Protein AF-A0A4P6M2T4-F1 (afdb_monomer)

Secondary structure (DSSP, 8-state):
--SHHIIIIIHHHHHHHHHHH-TTS-TTHHHHHHHHHHHHHHHHHHHHIIIIIHHHHHHHHHHHHHT----TT-BTTB-HHHHHHHHHHHHHHTTTS-HHHHHHHH-GGGGHHHHHTT--TTPPTT---HHHHHHHHHHHHHSHHHHHHHHHHHHHH--SSS--HHHHHHHHHHHHHHTTT--HHHHHHHHHHHHHH-

Foldseek 3Di:
DVCCCCVVPVVVVVVVCCVVVPPPPDPCNPVVVVVVVVVVVVVVVVCCCLQPLQLVLLVQLVVQLVPDDADPPADPVGRLVSLLSSLVSCLVCVVVHDPSNVVCLLPVVVCVVVQVVFDDPDADPPDDTSNRSSVVSSVSLQDLSNLVSLLVVCVVQDDPVGHPPSSLVVLVVSLVSCLVPHDDNSNVSSVVSVVVSD

Solvent-accessible surface area (backbone atoms only — not comparable to full-atom values): 11388 Å² total; per-residue (Å²): 130,92,58,58,63,49,66,70,51,51,49,56,49,52,50,50,49,45,73,74,64,46,90,82,77,58,99,51,60,65,60,53,50,51,52,50,52,53,49,52,50,48,53,51,50,49,53,43,43,77,69,47,56,51,48,46,51,45,52,60,45,46,56,55,58,71,72,57,72,90,50,94,72,41,48,101,90,43,62,47,52,56,28,38,49,51,50,49,44,57,57,69,41,53,89,77,44,56,71,61,34,60,51,39,48,74,41,47,77,85,40,43,71,71,38,56,73,52,56,62,95,82,66,56,91,94,64,73,48,59,44,51,41,48,51,55,54,34,50,48,68,63,33,44,57,28,32,48,30,49,45,53,51,44,64,74,56,44,42,99,92,48,66,45,60,70,59,52,51,50,55,50,49,54,42,68,73,38,57,83,79,44,59,72,67,22,29,54,40,39,51,52,45,53,63,76,72,105

Radius of gyration: 23.4 Å; Cα contacts (8 Å, |Δi|>4): 138; chains: 1; bounding box: 46×38×74 Å

Structure (mmCIF, N/CA/C/O backbone):
data_AF-A0A4P6M2T4-F1
#
_entry.id   AF-A0A4P6M2T4-F1
#
loop_
_atom_site.group_PDB
_atom_site.id
_atom_site.type_symbol
_atom_site.label_atom_id
_atom_site.label_alt_id
_atom_site.label_comp_id
_atom_site.label_asym_id
_atom_site.label_entity_id
_atom_site.label_seq_id
_atom_site.pdbx_PDB_ins_code
_atom_site.Cartn_x
_atom_site.Cartn_y
_atom_site.Cartn_z
_atom_site.occupancy
_atom_site.B_iso_or_equiv
_atom_site.auth_seq_id
_atom_site.auth_comp_id
_atom_site.auth_asym_id
_atom_site.auth_atom_id
_atom_site.pdbx_PDB_model_num
ATOM 1 N N . MET A 1 1 ? -0.882 2.708 -21.268 1.00 49.94 1 MET A N 1
ATOM 2 C CA . MET A 1 1 ? 0.462 2.933 -21.838 1.00 49.94 1 MET A CA 1
ATOM 3 C C . MET A 1 1 ? 0.302 3.674 -23.169 1.00 49.94 1 MET A C 1
ATOM 5 O O . MET A 1 1 ? -0.123 3.065 -24.138 1.00 49.94 1 MET A O 1
ATOM 9 N N . ARG A 1 2 ? 0.493 5.004 -23.199 1.00 55.25 2 ARG A N 1
ATOM 10 C CA . ARG A 1 2 ? 0.248 5.848 -24.397 1.00 55.25 2 ARG A CA 1
ATOM 11 C C . ARG A 1 2 ? 1.442 5.927 -25.367 1.00 55.25 2 ARG A C 1
ATOM 13 O O . ARG A 1 2 ? 1.293 6.492 -26.438 1.00 55.25 2 ARG A O 1
ATOM 20 N N . PHE A 1 3 ? 2.585 5.339 -25.008 1.00 58.47 3 PHE A N 1
ATOM 21 C CA . PHE A 1 3 ? 3.850 5.444 -25.750 1.00 58.47 3 PHE A CA 1
ATOM 22 C C . PHE A 1 3 ? 4.163 4.231 -26.641 1.00 58.47 3 PHE A C 1
ATOM 24 O O . PHE A 1 3 ? 5.039 4.307 -27.492 1.00 58.47 3 PHE A O 1
ATOM 31 N N . TYR A 1 4 ? 3.436 3.118 -26.470 1.00 63.03 4 TYR A N 1
ATOM 32 C CA . TYR A 1 4 ? 3.653 1.890 -27.243 1.00 63.03 4 TYR A CA 1
ATOM 33 C C . TYR A 1 4 ? 3.578 2.102 -28.767 1.00 63.03 4 TYR A C 1
ATOM 35 O O . TYR A 1 4 ? 4.449 1.578 -29.453 1.00 63.03 4 TYR A O 1
ATOM 43 N N . PRO A 1 5 ? 2.632 2.895 -29.319 1.00 71.00 5 PRO A N 1
ATOM 44 C CA . PRO A 1 5 ? 2.592 3.130 -30.762 1.00 71.00 5 PRO A CA 1
ATOM 45 C C . PRO A 1 5 ? 3.868 3.788 -31.309 1.00 71.00 5 PRO A C 1
ATOM 47 O O . PRO A 1 5 ? 4.383 3.346 -32.328 1.00 71.00 5 PRO A O 1
ATOM 50 N N . TYR A 1 6 ? 4.429 4.769 -30.600 1.00 76.88 6 TYR A N 1
ATOM 51 C CA . TYR A 1 6 ? 5.639 5.474 -31.032 1.00 76.88 6 TYR A CA 1
ATOM 52 C C . TYR A 1 6 ? 6.859 4.537 -31.096 1.00 76.88 6 TYR A C 1
ATOM 54 O O . TYR A 1 6 ? 7.511 4.408 -32.130 1.00 76.88 6 TYR A O 1
ATOM 62 N N . PHE A 1 7 ? 7.111 3.773 -30.028 1.00 74.25 7 PHE A N 1
ATOM 63 C CA . PHE A 1 7 ? 8.229 2.821 -30.004 1.00 74.25 7 PHE A CA 1
ATOM 64 C C . PHE A 1 7 ? 8.029 1.608 -30.928 1.00 74.25 7 PHE A C 1
ATOM 66 O O . PHE A 1 7 ? 9.010 1.025 -31.386 1.00 74.25 7 PHE A O 1
ATOM 73 N N . ALA A 1 8 ? 6.783 1.206 -31.200 1.00 73.88 8 ALA A N 1
ATOM 74 C CA . ALA A 1 8 ? 6.479 0.043 -32.035 1.00 73.88 8 ALA A CA 1
ATOM 75 C C . ALA A 1 8 ? 6.419 0.358 -33.537 1.00 73.88 8 ALA A C 1
ATOM 77 O O . ALA A 1 8 ? 6.627 -0.550 -34.342 1.00 73.88 8 ALA A O 1
ATOM 78 N N . PHE A 1 9 ? 6.127 1.604 -33.918 1.00 77.88 9 PHE A N 1
ATOM 79 C CA . PHE A 1 9 ? 5.924 1.986 -35.318 1.00 77.88 9 PHE A CA 1
ATOM 80 C C . PHE A 1 9 ? 6.912 3.056 -35.786 1.00 77.88 9 PHE A C 1
ATOM 82 O O . PHE A 1 9 ? 7.583 2.839 -36.793 1.00 77.88 9 PHE A O 1
ATOM 89 N N . ASP A 1 10 ? 7.076 4.149 -35.043 1.00 75.06 10 ASP A N 1
ATOM 90 C CA . ASP A 1 10 ? 7.860 5.306 -35.497 1.00 75.06 10 ASP A CA 1
ATOM 91 C C . ASP A 1 10 ? 9.374 5.057 -35.376 1.00 75.06 10 ASP A C 1
ATOM 93 O O . ASP A 1 10 ? 10.126 5.272 -36.331 1.00 75.06 10 ASP A O 1
ATOM 97 N N . VAL A 1 11 ? 9.828 4.485 -34.254 1.00 75.38 11 VAL A N 1
ATOM 98 C CA . VAL A 1 11 ? 11.253 4.161 -34.032 1.00 75.38 11 VAL A CA 1
ATOM 99 C C . VAL A 1 11 ? 11.801 3.144 -35.054 1.00 75.38 11 VAL A C 1
ATOM 101 O O . VAL A 1 11 ? 12.896 3.363 -35.584 1.00 75.38 11 VAL A O 1
ATOM 104 N N . PRO A 1 12 ? 11.092 2.049 -35.407 1.00 78.75 12 PRO A N 1
ATOM 105 C CA . PRO A 1 12 ? 11.531 1.149 -36.476 1.00 78.75 12 PRO A CA 1
ATOM 106 C C . PRO A 1 12 ? 11.644 1.813 -37.852 1.00 78.75 12 PRO A C 1
ATOM 108 O O . PRO A 1 12 ? 12.565 1.484 -38.602 1.00 78.75 12 PRO A O 1
ATOM 111 N N . ILE A 1 13 ? 10.742 2.745 -38.181 1.00 76.94 13 ILE A N 1
ATOM 112 C CA . ILE A 1 13 ? 10.796 3.504 -39.439 1.00 76.94 13 ILE A CA 1
ATOM 113 C C . ILE A 1 13 ? 12.046 4.388 -39.451 1.00 76.94 13 ILE A C 1
ATOM 115 O O . ILE A 1 13 ? 12.828 4.308 -40.396 1.00 76.94 13 ILE A O 1
ATOM 119 N N . MET A 1 14 ? 12.306 5.137 -38.372 1.00 72.81 14 MET A N 1
ATOM 120 C CA . MET A 1 14 ? 13.523 5.953 -38.248 1.00 72.81 14 MET A CA 1
ATOM 121 C C . MET A 1 14 ? 14.800 5.108 -38.329 1.00 72.81 14 MET A C 1
ATOM 123 O O . MET A 1 14 ? 15.741 5.472 -39.034 1.00 72.81 14 MET A O 1
ATOM 127 N N . ARG A 1 15 ? 14.836 3.942 -37.667 1.00 73.38 15 ARG A N 1
ATOM 128 C CA . ARG A 1 15 ? 15.977 3.013 -37.741 1.00 73.38 15 ARG A CA 1
ATOM 129 C C . ARG A 1 15 ? 16.241 2.551 -39.174 1.00 73.38 15 ARG A C 1
ATOM 131 O O . ARG A 1 15 ? 17.400 2.506 -39.587 1.00 73.38 15 ARG A O 1
ATOM 138 N N . ASN A 1 16 ? 15.194 2.173 -39.905 1.00 74.56 16 ASN A N 1
ATOM 139 C CA . ASN A 1 16 ? 15.323 1.738 -41.295 1.00 74.56 16 ASN A CA 1
ATOM 140 C C . ASN A 1 16 ? 15.823 2.878 -42.186 1.00 74.56 16 ASN A C 1
ATOM 142 O O . ASN A 1 16 ? 16.719 2.661 -42.999 1.00 74.56 16 ASN A O 1
ATOM 146 N N . ASP A 1 17 ? 15.317 4.093 -41.991 1.00 71.75 17 ASP A N 1
ATOM 147 C CA . ASP A 1 17 ? 15.758 5.266 -42.742 1.00 71.75 17 ASP A CA 1
ATOM 148 C C . ASP A 1 17 ? 17.247 5.570 -42.523 1.00 71.75 17 ASP A C 1
ATOM 150 O O . ASP A 1 17 ? 17.979 5.752 -43.499 1.00 71.75 17 ASP A O 1
ATOM 154 N N . VAL A 1 18 ? 17.728 5.526 -41.275 1.00 69.50 18 VAL A N 1
ATOM 155 C CA . VAL A 1 18 ? 19.158 5.691 -40.951 1.00 69.50 18 VAL A CA 1
ATOM 156 C C . VAL A 1 18 ? 20.005 4.566 -41.555 1.00 69.50 18 VAL A C 1
ATOM 158 O O . VAL A 1 18 ? 21.076 4.824 -42.106 1.00 69.50 18 VAL A O 1
ATOM 161 N N . ALA A 1 19 ? 19.535 3.317 -41.494 1.00 69.56 19 ALA A N 1
ATOM 162 C CA . ALA A 1 19 ? 20.253 2.166 -42.043 1.00 69.56 19 ALA A CA 1
ATOM 163 C C . ALA A 1 19 ? 20.375 2.207 -43.578 1.00 69.56 19 ALA A C 1
ATOM 165 O O . ALA A 1 19 ? 21.355 1.700 -44.123 1.00 69.56 19 ALA A O 1
ATOM 166 N N . HIS A 1 20 ? 19.398 2.802 -44.270 1.00 70.00 20 HIS A N 1
ATOM 167 C CA . HIS A 1 20 ? 19.374 2.884 -45.731 1.00 70.00 20 HIS A CA 1
ATOM 168 C C . HIS A 1 20 ? 20.041 4.142 -46.298 1.00 70.00 20 HIS A C 1
ATOM 170 O O . HIS A 1 20 ? 20.651 4.056 -47.362 1.00 70.00 20 HIS A O 1
ATOM 176 N N . LYS A 1 21 ? 19.940 5.290 -45.619 1.00 66.19 21 LYS A N 1
ATOM 177 C CA . LYS A 1 21 ? 20.474 6.579 -46.100 1.00 66.19 21 LYS A CA 1
ATOM 178 C C . LYS A 1 21 ? 21.842 6.935 -45.498 1.00 66.19 21 LYS A C 1
ATOM 180 O O . LYS A 1 21 ? 22.542 7.795 -46.023 1.00 66.19 21 LYS A O 1
ATOM 185 N N . GLY A 1 22 ? 22.260 6.254 -44.427 1.00 59.41 22 GLY A N 1
ATOM 186 C CA . GLY A 1 22 ? 23.449 6.617 -43.654 1.00 59.41 22 GLY A CA 1
ATOM 187 C C . GLY A 1 22 ? 23.272 7.929 -42.870 1.00 59.41 22 GLY A C 1
ATOM 188 O O . GLY A 1 22 ? 22.265 8.617 -42.989 1.00 59.41 22 GLY A O 1
ATOM 189 N N . LEU A 1 23 ? 24.270 8.291 -42.054 1.00 60.34 23 LEU A N 1
ATOM 190 C CA . LEU A 1 23 ? 24.268 9.505 -41.209 1.00 60.34 23 LEU A CA 1
ATOM 191 C C . LEU A 1 23 ? 24.450 10.826 -41.990 1.00 60.34 23 LEU A C 1
ATOM 193 O O . LEU A 1 23 ? 24.504 11.887 -41.382 1.00 60.34 23 LEU A O 1
ATOM 197 N N . VAL A 1 24 ? 24.628 10.786 -43.312 1.00 53.50 24 VAL A N 1
ATOM 198 C CA . VAL A 1 24 ? 25.300 11.872 -44.054 1.00 53.50 24 VAL A CA 1
ATOM 199 C C . VAL A 1 24 ? 24.329 12.810 -44.795 1.00 53.50 24 VAL A C 1
ATOM 201 O O . VAL A 1 24 ? 24.744 13.881 -45.219 1.00 53.50 24 VAL A O 1
ATOM 204 N N . GLU A 1 25 ? 23.034 12.487 -44.887 1.00 55.94 25 GL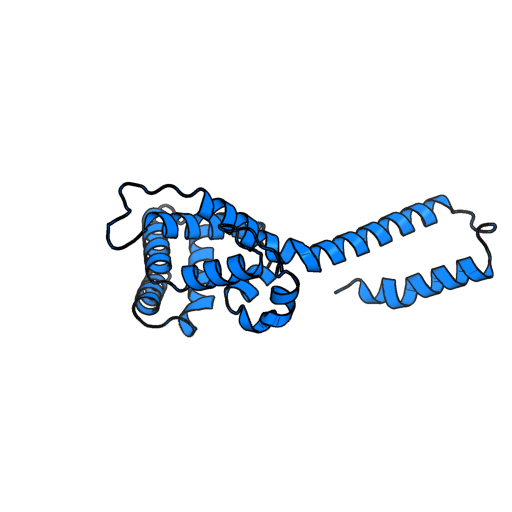U A N 1
ATOM 205 C CA . GLU A 1 25 ? 22.033 13.314 -45.601 1.00 55.94 25 GLU A CA 1
ATOM 206 C C . GLU A 1 25 ? 20.939 13.926 -44.704 1.00 55.94 25 GLU A C 1
ATOM 208 O O . GLU A 1 25 ? 19.904 14.368 -45.198 1.00 55.94 25 GLU A O 1
ATOM 213 N N . ALA A 1 26 ? 21.130 13.966 -43.383 1.00 59.66 26 ALA A N 1
ATOM 214 C CA . ALA A 1 26 ? 20.191 14.648 -42.495 1.00 59.66 26 ALA A CA 1
ATOM 215 C C . ALA A 1 26 ? 20.690 16.071 -42.206 1.00 59.66 26 ALA A C 1
ATOM 217 O O . ALA A 1 26 ? 21.707 16.246 -41.540 1.00 59.66 26 ALA A O 1
ATOM 218 N N . GLU A 1 27 ? 19.962 17.093 -42.669 1.00 59.09 27 GLU A N 1
ATOM 219 C CA . GLU A 1 27 ? 20.230 18.507 -42.337 1.00 59.09 27 GLU A CA 1
ATOM 220 C C . GLU A 1 27 ? 20.086 18.806 -40.829 1.00 59.09 27 GLU A C 1
ATOM 222 O O . GLU A 1 27 ? 20.468 19.882 -40.380 1.00 59.09 27 GLU A O 1
ATOM 227 N N . ASP A 1 28 ? 19.591 17.844 -40.039 1.00 70.38 28 ASP A N 1
ATOM 228 C CA . ASP A 1 28 ? 19.224 18.025 -38.635 1.00 70.38 28 ASP A CA 1
ATOM 229 C C . ASP A 1 28 ? 19.689 16.867 -37.726 1.00 70.38 28 ASP A C 1
ATOM 231 O O . ASP A 1 28 ? 18.925 16.232 -36.993 1.00 70.38 28 ASP A O 1
ATOM 235 N N . LEU A 1 29 ? 20.983 16.544 -37.804 1.00 74.00 29 LEU A N 1
ATOM 236 C CA . LEU A 1 29 ? 21.615 15.539 -36.937 1.00 74.00 29 LEU A CA 1
ATOM 237 C C . LEU A 1 29 ? 21.537 15.902 -35.447 1.00 74.00 29 LEU A C 1
ATOM 239 O O . LEU A 1 29 ? 21.546 15.012 -34.597 1.00 74.00 29 LEU A O 1
ATOM 243 N N . GLU A 1 30 ? 21.470 17.195 -35.132 1.00 77.88 30 GLU A N 1
ATOM 244 C CA . GLU A 1 30 ? 21.380 17.693 -33.762 1.00 77.88 30 GLU A CA 1
ATOM 245 C C . GLU A 1 30 ? 19.994 17.416 -33.163 1.00 77.88 30 GLU A C 1
ATOM 247 O O . GLU A 1 30 ? 19.926 16.818 -32.087 1.00 77.88 30 GLU A O 1
ATOM 252 N N . SER A 1 31 ? 18.895 17.728 -33.871 1.00 77.44 31 SER A N 1
ATOM 253 C CA . SER A 1 31 ? 17.547 17.353 -33.411 1.00 77.44 31 SER A CA 1
ATOM 254 C C . SER A 1 31 ? 17.410 15.843 -33.272 1.00 77.44 31 SER A C 1
ATOM 256 O O . SER A 1 31 ? 16.925 15.368 -32.251 1.00 77.44 31 SER A O 1
ATOM 258 N N . MET A 1 32 ? 17.916 15.067 -34.237 1.00 75.56 32 MET A N 1
ATOM 259 C CA . MET A 1 32 ? 17.860 13.603 -34.164 1.00 75.56 32 MET A CA 1
ATOM 260 C C . MET A 1 32 ? 18.603 13.050 -32.937 1.00 75.56 32 MET A C 1
ATOM 262 O O . MET A 1 32 ? 18.143 12.097 -32.306 1.00 75.56 32 MET A O 1
ATOM 266 N N . ALA A 1 33 ? 19.742 13.646 -32.570 1.00 78.44 33 ALA A N 1
ATOM 267 C CA . ALA A 1 33 ? 20.460 13.277 -31.354 1.00 78.44 33 ALA A CA 1
ATOM 268 C C . ALA A 1 33 ? 19.672 13.648 -30.086 1.00 78.44 33 ALA A C 1
ATOM 270 O O . ALA A 1 33 ? 19.643 12.857 -29.140 1.00 78.44 33 ALA A O 1
ATOM 271 N N . TYR A 1 34 ? 19.010 14.810 -30.060 1.00 80.69 34 TYR A N 1
ATOM 272 C CA . TYR A 1 34 ? 18.144 15.204 -28.947 1.00 80.69 34 TYR A CA 1
ATOM 273 C C . TYR A 1 34 ? 16.938 14.279 -28.788 1.00 80.69 34 TYR A C 1
ATOM 275 O O . TYR A 1 34 ? 16.680 13.821 -27.673 1.00 80.69 34 TYR A O 1
ATOM 283 N N . ASP A 1 35 ? 16.256 13.945 -29.881 1.00 80.69 35 ASP A N 1
ATOM 284 C CA . ASP A 1 35 ? 15.116 13.027 -29.877 1.00 80.69 35 ASP A CA 1
ATOM 285 C C . ASP A 1 35 ? 15.533 11.643 -29.368 1.00 80.69 35 ASP A C 1
ATOM 287 O O . ASP A 1 35 ? 14.890 11.085 -28.479 1.00 80.69 35 ASP A O 1
ATOM 291 N N . LEU A 1 36 ? 16.689 11.133 -29.811 1.00 81.31 36 LEU A N 1
ATOM 292 C CA . LEU A 1 36 ? 17.234 9.870 -29.313 1.00 81.31 36 LEU A CA 1
ATOM 293 C C . LEU A 1 36 ? 17.525 9.909 -27.804 1.00 81.31 36 LEU A C 1
ATOM 295 O O . LEU A 1 36 ? 17.244 8.942 -27.094 1.00 81.31 36 LEU A O 1
ATOM 299 N N . ILE A 1 37 ? 18.092 11.006 -27.292 1.00 84.69 37 ILE A N 1
ATOM 300 C CA . ILE A 1 37 ? 18.345 11.171 -25.851 1.00 84.69 37 ILE A CA 1
ATOM 301 C C . ILE A 1 37 ? 17.025 11.181 -25.072 1.00 84.69 37 ILE A C 1
ATOM 303 O O . ILE A 1 37 ? 16.929 10.537 -24.024 1.00 84.69 37 ILE A O 1
ATOM 307 N N . LEU A 1 38 ? 16.005 11.884 -25.571 1.00 84.94 38 LEU A N 1
ATOM 308 C CA . LEU A 1 38 ? 14.681 11.940 -24.949 1.00 84.94 38 LEU A CA 1
ATOM 309 C C . LEU A 1 38 ? 13.984 10.575 -24.967 1.00 84.94 38 LEU A C 1
ATOM 311 O O . LEU A 1 38 ? 13.399 10.180 -23.954 1.00 84.94 38 LEU A O 1
ATOM 315 N N . ASP A 1 39 ? 14.107 9.822 -26.056 1.00 82.38 39 ASP A N 1
ATOM 316 C CA . ASP A 1 39 ? 13.578 8.464 -26.184 1.00 82.38 39 ASP A CA 1
ATOM 317 C C . ASP A 1 39 ? 14.257 7.502 -25.213 1.00 82.38 39 ASP A C 1
ATOM 319 O O . ASP A 1 39 ? 13.580 6.787 -24.468 1.00 82.38 39 ASP A O 1
ATOM 323 N N . LEU A 1 40 ? 15.591 7.528 -25.143 1.00 83.00 40 LEU A N 1
ATOM 324 C CA . LEU A 1 40 ? 16.360 6.730 -24.186 1.00 83.00 40 LEU A CA 1
ATOM 325 C C . LEU A 1 40 ? 15.999 7.085 -22.742 1.00 83.00 40 LEU A C 1
ATOM 327 O O . LEU A 1 40 ? 15.805 6.190 -21.916 1.00 83.00 40 LEU A O 1
ATOM 331 N N . ASN A 1 41 ? 15.861 8.375 -22.431 1.00 85.69 41 ASN A N 1
ATOM 332 C CA . ASN A 1 41 ? 15.428 8.827 -21.112 1.00 85.69 41 ASN A CA 1
ATOM 333 C C . ASN A 1 41 ? 14.001 8.358 -20.792 1.00 85.69 41 ASN A C 1
ATOM 335 O O . ASN A 1 41 ? 13.726 7.955 -19.661 1.00 85.69 41 ASN A O 1
ATOM 339 N N . THR A 1 42 ? 13.107 8.358 -21.781 1.00 84.56 42 THR A N 1
ATOM 340 C CA . THR A 1 42 ? 11.726 7.881 -21.636 1.00 84.56 42 THR A CA 1
ATOM 341 C C . THR A 1 42 ? 11.692 6.385 -21.350 1.00 84.56 42 THR A C 1
ATOM 343 O O . THR A 1 42 ? 11.080 5.972 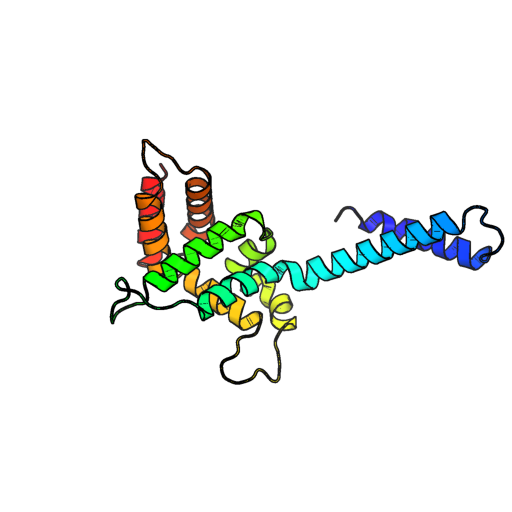-20.365 1.00 84.56 42 THR A O 1
ATOM 346 N N . VAL A 1 43 ? 12.401 5.572 -22.139 1.00 83.38 43 VAL A N 1
ATOM 347 C CA . VAL A 1 43 ? 12.502 4.120 -21.916 1.00 83.38 43 VAL A CA 1
ATOM 348 C C . VAL A 1 43 ? 13.128 3.826 -20.555 1.00 83.38 43 VAL A C 1
ATOM 350 O O . VAL A 1 43 ? 12.583 3.032 -19.794 1.00 83.38 43 VAL A O 1
ATOM 353 N N . SER A 1 44 ? 14.227 4.501 -20.210 1.00 82.75 44 SER A N 1
ATOM 354 C CA . SER A 1 44 ? 14.897 4.346 -18.913 1.00 82.75 44 SER A CA 1
ATOM 355 C C . SER A 1 44 ? 13.969 4.696 -17.746 1.00 82.75 44 SER A C 1
ATOM 357 O O . SER A 1 44 ? 13.848 3.929 -16.790 1.00 82.75 44 SER A O 1
ATOM 359 N N . SER A 1 45 ? 13.233 5.805 -17.852 1.00 80.12 45 SER A N 1
ATOM 360 C CA . SER A 1 45 ? 12.253 6.221 -16.843 1.00 80.12 45 SER A CA 1
ATOM 361 C C . SER A 1 45 ? 11.102 5.225 -16.721 1.00 80.12 45 SER A C 1
ATOM 363 O O . SER A 1 45 ? 10.684 4.917 -15.610 1.00 80.12 45 SER A O 1
ATOM 365 N N . MET A 1 46 ? 10.615 4.673 -17.836 1.00 80.38 46 MET A N 1
ATOM 366 C CA . MET A 1 46 ? 9.582 3.634 -17.824 1.00 80.38 46 MET A CA 1
ATOM 367 C C . MET A 1 46 ? 10.081 2.356 -17.153 1.00 80.38 46 MET A C 1
ATOM 369 O O . MET A 1 46 ? 9.403 1.828 -16.279 1.00 80.38 46 MET A O 1
ATOM 373 N N . VAL A 1 47 ? 11.279 1.885 -17.508 1.00 81.44 47 VAL A N 1
ATOM 374 C CA . VAL A 1 47 ? 11.889 0.706 -16.877 1.00 81.44 47 VAL A CA 1
ATOM 375 C C . VAL A 1 47 ? 12.076 0.945 -15.384 1.00 81.44 47 VAL A C 1
ATOM 377 O O . VAL A 1 47 ? 11.758 0.068 -14.587 1.00 81.44 47 VAL A O 1
ATOM 380 N N . ARG A 1 48 ? 12.532 2.132 -14.974 1.00 78.75 48 ARG A N 1
ATOM 381 C CA . ARG A 1 48 ? 12.663 2.497 -13.559 1.00 78.75 48 ARG A CA 1
ATOM 382 C C . ARG A 1 48 ? 11.314 2.515 -12.841 1.00 78.75 48 ARG A C 1
ATOM 384 O O . ARG A 1 48 ? 11.212 1.955 -11.752 1.00 78.75 48 ARG A O 1
ATOM 391 N N . ALA A 1 49 ? 10.287 3.101 -13.448 1.00 75.38 49 ALA A N 1
ATOM 392 C CA . ALA A 1 49 ? 8.954 3.161 -12.862 1.00 75.38 49 ALA A CA 1
ATOM 393 C C . ALA A 1 49 ? 8.357 1.760 -12.663 1.00 75.38 49 ALA A C 1
ATOM 395 O O . ALA A 1 49 ? 7.846 1.435 -11.590 1.00 75.38 49 ALA A O 1
ATOM 396 N N . GLU A 1 50 ? 8.496 0.913 -13.684 1.00 74.94 50 GLU A N 1
ATOM 397 C CA . GLU A 1 50 ? 8.024 -0.471 -13.682 1.00 74.94 50 GLU A CA 1
ATOM 398 C C . GLU A 1 50 ? 8.895 -1.405 -12.840 1.00 74.94 50 GLU A C 1
ATOM 400 O O . GLU A 1 50 ? 8.446 -2.500 -12.531 1.00 74.94 50 GLU A O 1
ATOM 405 N N . SER A 1 51 ? 10.117 -1.027 -12.455 1.00 76.62 51 SER A N 1
ATOM 406 C CA . SER A 1 51 ? 11.006 -1.895 -11.669 1.00 76.62 51 SER A CA 1
ATOM 407 C C . SER A 1 51 ? 11.145 -1.473 -10.210 1.00 76.62 51 SER A C 1
ATOM 409 O O . SER A 1 51 ? 11.126 -2.322 -9.327 1.00 76.62 51 SER A O 1
ATOM 411 N N . TYR A 1 52 ? 11.276 -0.180 -9.931 1.00 76.94 52 TYR A N 1
ATOM 412 C CA . TYR A 1 52 ? 11.644 0.319 -8.610 1.00 76.94 52 TYR A CA 1
ATOM 413 C C . TYR A 1 52 ? 10.562 1.201 -7.995 1.00 76.94 52 TYR A C 1
ATOM 415 O O . TYR A 1 52 ? 10.193 0.999 -6.838 1.00 76.94 52 TYR A O 1
ATOM 423 N N . ASP A 1 53 ? 10.005 2.148 -8.757 1.00 79.94 53 ASP A N 1
ATOM 424 C CA . ASP A 1 53 ? 9.139 3.188 -8.179 1.00 79.94 53 ASP A CA 1
ATOM 425 C C . ASP A 1 53 ? 7.859 2.610 -7.550 1.00 79.94 53 ASP A C 1
ATOM 427 O O . ASP A 1 53 ? 7.354 3.133 -6.554 1.00 79.94 53 ASP A O 1
ATOM 431 N N . LYS A 1 54 ? 7.372 1.471 -8.055 1.00 82.69 54 LYS A N 1
ATOM 432 C CA . LYS A 1 54 ? 6.242 0.731 -7.468 1.00 82.69 54 LYS A CA 1
ATOM 433 C C . LYS A 1 54 ? 6.513 0.175 -6.061 1.00 82.69 54 LYS A C 1
ATOM 435 O O . LYS A 1 54 ? 5.567 0.020 -5.289 1.00 82.69 54 LYS A O 1
ATOM 440 N N . PHE A 1 55 ? 7.779 -0.064 -5.704 1.00 90.00 55 PHE A N 1
ATOM 441 C CA . PHE A 1 55 ? 8.194 -0.553 -4.383 1.00 90.00 55 PHE A CA 1
ATOM 442 C C . PHE A 1 55 ? 8.689 0.544 -3.441 1.00 90.00 55 PHE A C 1
ATOM 444 O O . PHE A 1 55 ? 8.791 0.304 -2.238 1.00 90.00 55 PHE A O 1
ATOM 451 N N . VAL A 1 56 ? 8.938 1.759 -3.943 1.00 88.75 56 VAL A N 1
ATOM 452 C CA . VAL A 1 56 ? 9.420 2.897 -3.136 1.00 88.75 56 VAL A CA 1
ATOM 453 C C . VAL A 1 56 ? 8.546 3.132 -1.905 1.00 88.75 56 VAL A C 1
ATOM 455 O O . VAL A 1 56 ? 9.068 3.388 -0.825 1.00 88.75 56 VAL A O 1
ATOM 458 N N . GLY A 1 57 ? 7.226 2.967 -2.028 1.00 91.62 57 GLY A N 1
ATOM 459 C CA . GLY A 1 57 ? 6.316 3.083 -0.888 1.00 91.62 57 GLY A CA 1
ATOM 460 C C . GLY A 1 57 ? 6.577 2.063 0.225 1.00 91.62 57 GLY A C 1
ATOM 461 O O . GLY A 1 57 ? 6.492 2.416 1.402 1.00 91.62 57 GLY A O 1
ATOM 462 N N . PHE A 1 58 ? 6.933 0.822 -0.126 1.00 93.75 58 PHE A N 1
ATOM 463 C CA . PHE A 1 58 ? 7.285 -0.214 0.849 1.00 93.75 58 PHE A CA 1
ATOM 464 C C . PHE A 1 58 ? 8.615 0.110 1.521 1.00 93.75 58 PHE A C 1
ATOM 466 O O . PHE A 1 58 ? 8.675 0.082 2.745 1.00 93.75 58 PHE A O 1
ATOM 473 N N . ILE A 1 59 ? 9.626 0.508 0.744 1.00 91.00 59 ILE A N 1
ATOM 474 C CA . ILE A 1 59 ? 10.954 0.879 1.254 1.00 91.00 59 ILE A CA 1
ATOM 475 C C . ILE A 1 59 ? 10.841 2.056 2.228 1.00 91.00 59 ILE A C 1
ATOM 477 O O . ILE A 1 59 ? 11.220 1.933 3.389 1.00 91.00 59 ILE A O 1
ATOM 481 N N . MET A 1 60 ? 10.230 3.166 1.798 1.00 90.94 60 MET A N 1
ATOM 482 C CA . MET A 1 60 ? 10.073 4.370 2.624 1.00 90.94 60 MET A CA 1
ATOM 483 C C . MET A 1 60 ? 9.304 4.092 3.916 1.00 90.94 60 MET A C 1
ATOM 485 O O . MET A 1 60 ? 9.671 4.589 4.980 1.00 90.94 60 MET A O 1
AT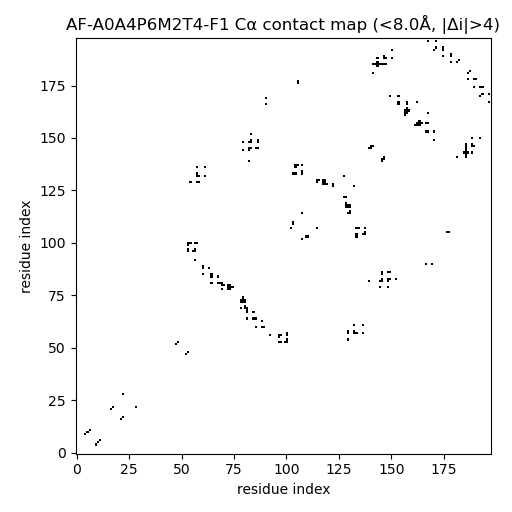OM 489 N N . THR A 1 61 ? 8.225 3.309 3.831 1.00 92.69 61 THR A N 1
ATOM 490 C CA . THR A 1 61 ? 7.428 2.969 5.013 1.00 92.69 61 THR A CA 1
ATOM 491 C C . THR A 1 61 ? 8.235 2.066 5.941 1.00 92.69 61 THR A C 1
ATOM 493 O O . THR A 1 61 ? 8.349 2.368 7.124 1.00 92.69 61 THR A O 1
ATOM 496 N N . HIS A 1 62 ? 8.850 1.005 5.419 1.00 90.69 62 HIS A N 1
ATOM 497 C CA . HIS A 1 62 ? 9.620 0.044 6.205 1.00 90.69 62 HIS A CA 1
ATOM 498 C C . HIS A 1 62 ? 10.835 0.678 6.896 1.00 90.69 62 HIS A C 1
ATOM 500 O O . HIS A 1 62 ? 11.039 0.447 8.085 1.00 90.69 62 HIS A O 1
ATOM 506 N N . GLU A 1 63 ? 11.588 1.546 6.215 1.00 89.25 63 GLU A N 1
ATOM 507 C CA . GLU A 1 63 ? 12.692 2.301 6.825 1.00 89.25 63 GLU A CA 1
ATOM 508 C C . GLU A 1 63 ? 12.223 3.080 8.060 1.00 89.25 63 GLU A C 1
ATOM 510 O O . GLU A 1 63 ? 12.860 3.039 9.112 1.00 89.25 63 GLU A O 1
ATOM 515 N N . LYS A 1 64 ? 11.065 3.744 7.983 1.00 88.94 64 LYS A N 1
ATOM 516 C CA . LYS A 1 64 ? 10.493 4.461 9.132 1.00 88.94 64 LYS A CA 1
ATOM 517 C C . LYS A 1 64 ? 10.030 3.534 10.249 1.00 88.94 64 LYS A C 1
ATOM 519 O O . LYS A 1 64 ? 10.063 3.948 11.406 1.00 88.94 64 LYS A O 1
ATOM 524 N N . MET A 1 65 ? 9.621 2.312 9.917 1.00 87.38 65 MET A N 1
ATOM 525 C CA . MET A 1 65 ? 9.263 1.293 10.902 1.00 87.38 65 MET A CA 1
ATOM 526 C C . MET A 1 65 ? 10.493 0.726 11.621 1.00 87.38 65 MET A C 1
ATOM 528 O O . MET A 1 65 ? 10.403 0.472 12.817 1.00 87.38 65 MET A O 1
ATOM 532 N N . ILE A 1 66 ? 11.643 0.585 10.949 1.00 82.00 66 ILE A N 1
ATOM 533 C CA . ILE A 1 66 ? 12.902 0.138 11.581 1.00 82.00 66 ILE A CA 1
ATOM 534 C C . ILE A 1 66 ? 13.392 1.152 12.622 1.00 82.00 66 ILE A C 1
ATOM 536 O O . ILE A 1 66 ? 13.839 0.770 13.699 1.00 82.00 66 ILE A O 1
ATOM 540 N N . TYR A 1 67 ? 13.306 2.449 12.316 1.00 76.81 67 TYR A N 1
ATOM 541 C CA . TYR A 1 67 ? 13.749 3.517 13.224 1.00 76.81 67 TYR A CA 1
ATOM 542 C C . TYR A 1 67 ? 12.692 3.941 14.250 1.00 76.81 67 TYR A C 1
ATOM 544 O O . TYR A 1 67 ? 12.862 4.956 14.934 1.00 76.81 67 TYR A O 1
ATOM 552 N N . TRP A 1 68 ? 11.582 3.213 14.345 1.00 78.69 68 TRP A N 1
ATOM 553 C CA . TRP A 1 68 ? 10.578 3.484 15.359 1.00 78.69 68 TRP A CA 1
ATOM 554 C C . TRP A 1 68 ? 11.141 3.188 16.756 1.00 78.69 68 TRP A C 1
ATOM 556 O O . TRP A 1 68 ? 11.770 2.159 16.987 1.00 78.69 68 TRP A O 1
ATOM 566 N N . ASN A 1 69 ? 10.872 4.095 17.695 1.00 73.38 69 ASN A N 1
ATOM 567 C CA . ASN A 1 69 ? 11.234 3.933 19.096 1.00 73.38 69 ASN A CA 1
ATOM 568 C C . ASN A 1 69 ? 9.963 3.786 19.940 1.00 73.38 69 ASN A C 1
ATOM 570 O O . ASN A 1 69 ? 9.057 4.616 19.785 1.00 73.38 69 ASN A O 1
ATOM 574 N N . PRO A 1 70 ? 9.911 2.802 20.856 1.00 76.12 70 PRO A N 1
ATOM 575 C CA . PRO A 1 70 ? 8.806 2.672 21.788 1.00 76.12 70 PRO A CA 1
ATOM 576 C C . PRO A 1 70 ? 8.592 3.949 22.603 1.00 76.12 70 PRO A C 1
ATOM 578 O O . PRO A 1 70 ? 9.544 4.649 22.958 1.00 76.12 70 PRO A O 1
ATOM 581 N N . ASN A 1 71 ? 7.341 4.249 22.928 1.00 77.56 71 ASN A N 1
ATOM 582 C CA . ASN A 1 71 ? 6.970 5.344 23.813 1.00 77.56 71 ASN A CA 1
ATOM 583 C C . ASN A 1 71 ? 5.990 4.876 24.894 1.00 77.56 71 ASN A C 1
ATOM 585 O O . ASN A 1 71 ? 5.631 3.707 24.975 1.00 77.56 71 ASN A O 1
ATOM 589 N N . GLU A 1 72 ? 5.543 5.806 25.735 1.00 68.69 72 GLU A N 1
ATOM 590 C CA . GLU A 1 72 ? 4.672 5.533 26.888 1.00 68.69 72 GLU A CA 1
ATOM 591 C C . GLU A 1 72 ? 3.336 4.847 26.536 1.00 68.69 72 GLU A C 1
ATOM 593 O O . GLU A 1 72 ? 2.657 4.339 27.426 1.00 68.69 72 GLU A O 1
ATOM 598 N N . LYS A 1 73 ? 2.930 4.835 25.257 1.00 66.62 73 LYS A N 1
ATOM 599 C CA . LYS A 1 73 ? 1.720 4.140 24.791 1.00 66.62 73 LYS A CA 1
ATOM 600 C C . LYS A 1 73 ? 1.942 2.655 24.517 1.00 66.62 73 LYS A C 1
ATOM 602 O O . LYS A 1 73 ? 0.961 1.938 24.308 1.00 66.62 73 LYS A O 1
ATOM 607 N N . ASP A 1 74 ? 3.189 2.203 24.453 1.00 72.62 74 ASP A N 1
ATOM 608 C CA . ASP A 1 74 ? 3.503 0.796 24.249 1.00 72.62 74 ASP A CA 1
ATOM 609 C C . ASP A 1 74 ? 3.368 0.040 25.564 1.00 72.62 74 ASP A C 1
ATOM 611 O O . ASP A 1 74 ? 3.804 0.483 26.625 1.00 72.62 74 ASP A O 1
ATOM 615 N N . THR A 1 75 ? 2.697 -1.102 25.493 1.00 66.12 75 THR A N 1
ATOM 616 C CA . THR A 1 75 ? 2.404 -1.943 26.656 1.00 66.12 75 THR A CA 1
ATOM 617 C C . THR A 1 75 ? 3.068 -3.299 26.472 1.00 66.12 75 THR A C 1
ATOM 619 O O . THR A 1 75 ? 3.384 -3.684 25.347 1.00 66.12 75 THR A O 1
ATOM 622 N N . GLU A 1 76 ? 3.201 -4.075 27.549 1.00 56.72 76 GLU A N 1
ATOM 623 C CA . GLU A 1 76 ? 3.669 -5.473 27.492 1.00 56.72 76 GLU A CA 1
ATOM 624 C C . GLU A 1 76 ? 2.895 -6.328 26.468 1.00 56.72 76 GLU A C 1
ATOM 626 O O . GLU A 1 76 ? 3.436 -7.276 25.908 1.00 56.72 76 GLU A O 1
ATOM 631 N N . ASN A 1 77 ? 1.641 -5.956 26.180 1.00 51.88 77 ASN A N 1
ATOM 632 C CA . ASN A 1 77 ? 0.736 -6.676 25.285 1.00 51.88 77 ASN A CA 1
ATOM 633 C C . ASN A 1 77 ? 0.667 -6.094 23.860 1.00 51.88 77 ASN A C 1
ATOM 635 O O . ASN A 1 77 ? -0.152 -6.549 23.058 1.00 51.88 77 ASN A O 1
ATOM 639 N N . GLY A 1 78 ? 1.477 -5.085 23.518 1.00 59.66 78 GLY A N 1
ATOM 640 C CA . GLY A 1 78 ? 1.551 -4.601 22.141 1.00 59.66 78 GLY A CA 1
ATOM 641 C C . GLY A 1 78 ? 2.207 -3.237 21.940 1.00 59.66 78 GLY A C 1
ATOM 642 O O . GLY A 1 78 ? 2.114 -2.335 22.773 1.00 59.66 78 GLY A O 1
ATOM 643 N N . ASN A 1 79 ? 2.781 -3.087 20.745 1.00 72.25 79 ASN A N 1
ATOM 644 C CA . ASN A 1 79 ? 3.464 -1.886 20.265 1.00 72.25 79 ASN A CA 1
ATOM 645 C C . ASN A 1 79 ? 2.467 -0.921 19.600 1.00 72.25 79 ASN A C 1
ATOM 647 O O . ASN A 1 79 ? 2.433 -0.790 18.377 1.00 72.25 79 ASN A O 1
ATOM 651 N N . TYR A 1 80 ? 1.576 -0.301 20.374 1.00 74.94 80 TYR A N 1
ATOM 652 C CA . TYR A 1 80 ? 0.549 0.596 19.831 1.00 74.94 80 TYR A CA 1
ATOM 653 C C . TYR A 1 80 ? 1.140 1.800 19.084 1.00 74.94 80 TYR A C 1
ATOM 655 O O . TYR A 1 80 ? 0.613 2.205 18.044 1.00 74.94 80 TYR A O 1
ATOM 663 N N . SER A 1 81 ? 2.251 2.353 19.572 1.00 83.12 81 SER A N 1
ATOM 664 C CA . SER A 1 81 ? 2.881 3.515 18.950 1.00 83.12 81 SER A CA 1
ATOM 665 C C . SER A 1 81 ? 3.552 3.177 17.613 1.00 83.12 81 SER A C 1
ATOM 667 O O . SER A 1 81 ? 3.620 4.035 16.733 1.00 83.12 81 SER A O 1
ATOM 669 N N . MET A 1 82 ? 3.933 1.911 17.407 1.00 89.62 82 MET A N 1
ATOM 670 C CA . MET A 1 82 ? 4.401 1.395 16.116 1.00 89.62 82 MET A CA 1
ATOM 671 C C . MET A 1 82 ? 3.282 1.446 15.068 1.00 89.62 82 MET A C 1
ATOM 673 O O . MET A 1 82 ? 3.483 1.943 13.962 1.00 89.62 82 MET A O 1
ATOM 677 N N . TYR A 1 83 ? 2.066 1.021 15.425 1.00 91.75 83 TYR A N 1
ATOM 678 C CA . TYR A 1 83 ? 0.916 1.088 14.517 1.00 91.75 83 TYR A CA 1
ATOM 679 C C . TYR A 1 83 ? 0.457 2.526 14.241 1.00 91.75 83 TYR A C 1
ATOM 681 O O . TYR A 1 83 ? 0.040 2.830 13.124 1.00 91.75 83 TYR A O 1
ATOM 689 N N . GLU A 1 84 ? 0.555 3.425 15.224 1.00 90.44 84 GLU A N 1
ATOM 690 C CA . GLU A 1 84 ? 0.328 4.862 15.013 1.00 90.44 84 GLU A CA 1
ATOM 691 C C . GLU A 1 84 ? 1.336 5.439 14.010 1.00 90.44 84 GLU A C 1
ATOM 693 O O . GLU A 1 84 ? 0.939 6.146 13.080 1.00 90.44 84 GLU A O 1
ATOM 698 N N . GLN A 1 85 ? 2.616 5.081 14.146 1.00 91.62 85 GLN A N 1
ATOM 699 C CA . GLN A 1 85 ? 3.666 5.473 13.209 1.00 91.62 85 GLN A CA 1
ATOM 700 C C . GLN A 1 85 ? 3.395 4.922 11.802 1.00 91.62 85 GLN A C 1
ATOM 702 O O . GLN A 1 85 ? 3.451 5.680 10.836 1.00 91.62 85 GLN A O 1
ATOM 707 N N . LEU A 1 86 ? 2.994 3.653 11.675 1.00 94.81 86 LEU A N 1
ATOM 708 C CA . LEU A 1 86 ? 2.622 3.057 10.388 1.00 94.81 86 LEU A CA 1
ATOM 709 C C . LEU A 1 86 ? 1.482 3.822 9.701 1.00 94.81 86 LEU A C 1
ATOM 711 O O . LEU A 1 86 ? 1.572 4.143 8.517 1.00 94.81 86 LEU A O 1
ATOM 715 N N . VAL A 1 87 ? 0.412 4.145 10.437 1.00 94.94 87 VAL A N 1
ATOM 716 C CA . VAL A 1 87 ? -0.714 4.933 9.906 1.00 94.94 87 VAL A CA 1
ATOM 717 C C . VAL A 1 87 ? -0.237 6.296 9.404 1.00 94.94 87 VAL A C 1
ATOM 719 O O . VAL A 1 87 ? -0.629 6.719 8.315 1.00 94.94 87 VAL A O 1
ATOM 722 N N . LEU A 1 88 ? 0.599 6.984 10.185 1.00 92.25 88 LEU A N 1
ATOM 723 C CA . LEU A 1 88 ? 1.127 8.300 9.833 1.00 92.25 88 LEU A CA 1
ATOM 724 C C . LEU A 1 88 ? 1.997 8.257 8.579 1.00 92.25 88 LEU A C 1
ATOM 726 O O . LEU A 1 88 ? 1.852 9.130 7.727 1.00 92.25 88 LEU A O 1
ATOM 730 N N . GLU A 1 89 ? 2.869 7.263 8.443 1.00 94.12 89 GLU A N 1
ATOM 731 C CA . GLU A 1 89 ? 3.745 7.143 7.275 1.00 94.12 89 GLU A CA 1
ATOM 732 C C . GLU A 1 89 ? 2.959 6.775 6.013 1.00 94.12 89 GLU A C 1
ATOM 734 O O . GLU A 1 89 ? 3.141 7.413 4.975 1.00 94.12 89 GLU A O 1
ATOM 739 N N . LEU A 1 90 ? 1.995 5.852 6.098 1.00 95.12 90 LEU A N 1
ATOM 740 C CA . LEU A 1 90 ? 1.093 5.560 4.976 1.00 95.12 90 LEU A CA 1
ATOM 741 C C . LEU A 1 90 ? 0.284 6.794 4.556 1.00 95.12 90 LEU A C 1
ATOM 743 O O . LEU A 1 90 ? 0.095 7.042 3.364 1.00 95.12 90 LEU A O 1
ATOM 747 N N . PHE A 1 91 ? -0.174 7.591 5.523 1.00 94.31 91 PHE A N 1
ATOM 748 C CA . PHE A 1 91 ? -0.903 8.824 5.247 1.00 94.31 91 PHE A CA 1
ATOM 749 C C . PHE A 1 91 ? -0.012 9.900 4.607 1.00 94.31 91 PHE A C 1
ATOM 751 O O . PHE A 1 91 ? -0.386 10.465 3.580 1.00 94.31 91 PHE A O 1
ATOM 758 N N . ARG A 1 92 ? 1.177 10.158 5.169 1.00 90.88 92 ARG A N 1
ATOM 759 C CA . ARG A 1 92 ? 2.152 11.139 4.653 1.00 90.88 92 ARG A CA 1
ATOM 760 C C . ARG A 1 92 ? 2.583 10.818 3.232 1.00 90.88 92 ARG A C 1
ATOM 762 O O . ARG A 1 92 ? 2.665 11.712 2.395 1.00 90.88 92 ARG A O 1
ATOM 769 N N . ASN A 1 93 ? 2.815 9.539 2.957 1.00 88.38 93 ASN A N 1
ATOM 770 C CA . ASN A 1 93 ? 3.318 9.101 1.666 1.00 88.38 93 ASN A CA 1
ATOM 771 C C . ASN A 1 93 ? 2.206 8.900 0.622 1.00 88.38 93 ASN A C 1
ATOM 773 O O . ASN A 1 93 ? 2.515 8.700 -0.550 1.00 88.38 93 ASN A O 1
ATOM 777 N N . LYS A 1 94 ? 0.919 9.031 0.983 1.00 88.31 94 LYS A N 1
ATOM 778 C CA . LYS A 1 94 ? -0.218 8.854 0.058 1.00 88.31 94 LYS A CA 1
ATOM 779 C C . LYS A 1 94 ? -0.118 9.694 -1.219 1.00 88.31 94 LYS A C 1
ATOM 781 O O . LYS A 1 94 ? -0.564 9.237 -2.265 1.00 88.31 94 LYS A O 1
ATOM 786 N N . GLY A 1 95 ? 0.422 10.911 -1.135 1.00 82.94 95 GLY A N 1
ATOM 787 C CA . GLY A 1 95 ? 0.556 11.810 -2.289 1.00 82.94 95 GLY A CA 1
ATOM 788 C C . GLY A 1 95 ? 1.733 11.491 -3.216 1.00 82.94 95 GLY A C 1
ATOM 789 O O . GLY A 1 95 ? 1.763 11.979 -4.340 1.00 82.94 95 GLY A O 1
ATOM 790 N N . VAL A 1 96 ? 2.695 10.692 -2.748 1.00 82.06 96 VAL A N 1
ATOM 791 C CA . VAL A 1 96 ? 3.927 10.349 -3.479 1.00 82.06 96 VAL A CA 1
ATOM 792 C C . VAL A 1 96 ? 3.873 8.909 -3.991 1.00 82.06 96 VAL A C 1
ATOM 794 O O . VAL A 1 96 ? 4.408 8.595 -5.050 1.00 82.06 96 VAL A O 1
ATOM 797 N N . ILE A 1 97 ? 3.197 8.031 -3.254 1.00 86.12 97 ILE A N 1
ATOM 798 C CA . ILE A 1 97 ? 3.077 6.616 -3.571 1.00 86.12 97 ILE A CA 1
ATOM 799 C C . ILE A 1 97 ? 1.992 6.384 -4.633 1.00 86.12 97 ILE A C 1
ATOM 801 O O . ILE A 1 97 ? 0.833 6.768 -4.462 1.00 86.12 97 ILE A O 1
ATOM 805 N N . GLY A 1 98 ? 2.363 5.686 -5.709 1.00 83.62 98 GLY A N 1
ATOM 806 C CA . GLY A 1 98 ? 1.459 5.328 -6.802 1.00 83.62 98 GLY A CA 1
ATOM 807 C C . GLY A 1 98 ? 0.414 4.258 -6.450 1.00 83.62 98 GLY A C 1
ATOM 808 O O . GLY A 1 98 ? 0.513 3.540 -5.458 1.00 83.62 98 GLY A O 1
ATOM 809 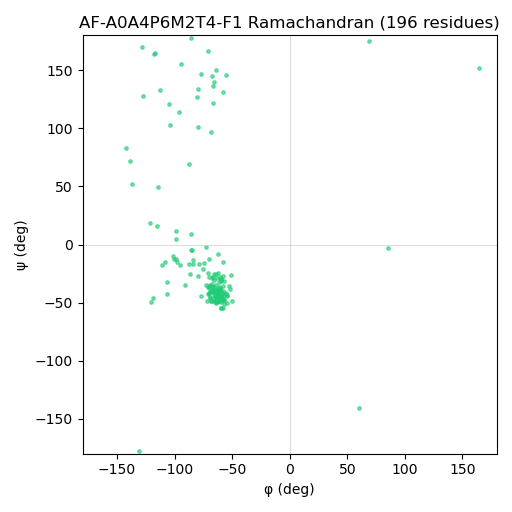N N . GLU A 1 99 ? -0.593 4.102 -7.314 1.00 87.25 99 GLU A N 1
ATOM 810 C CA . GLU A 1 99 ? -1.711 3.160 -7.117 1.00 87.25 99 GLU A CA 1
ATOM 811 C C . GLU A 1 99 ? -1.265 1.688 -6.998 1.00 87.25 99 GLU A C 1
ATOM 813 O O . GLU A 1 99 ? -1.890 0.910 -6.274 1.00 87.25 99 GLU A O 1
ATOM 818 N N . HIS A 1 100 ? -0.171 1.305 -7.669 1.00 88.88 100 HIS A N 1
ATOM 819 C CA . HIS A 1 100 ? 0.367 -0.061 -7.637 1.00 88.88 100 HIS A CA 1
ATOM 820 C C . HIS A 1 100 ? 0.743 -0.511 -6.225 1.00 88.88 100 HIS A C 1
ATOM 822 O O . HIS A 1 100 ? 0.404 -1.628 -5.841 1.00 88.88 100 HIS A O 1
ATOM 828 N N . PHE A 1 101 ? 1.340 0.373 -5.422 1.00 92.50 101 PHE A N 1
ATOM 829 C CA . PHE A 1 101 ? 1.641 0.079 -4.023 1.00 92.50 101 PHE A CA 1
ATOM 830 C C . PHE A 1 101 ? 0.381 -0.314 -3.252 1.00 92.50 101 PHE A C 1
ATOM 832 O O . PHE A 1 101 ? 0.377 -1.325 -2.563 1.00 92.50 101 PHE A O 1
ATOM 839 N N . TRP A 1 102 ? -0.710 0.447 -3.386 1.00 93.31 102 TRP A N 1
ATOM 840 C CA . TRP A 1 102 ? -1.944 0.179 -2.643 1.00 93.31 102 TRP A CA 1
ATOM 841 C C . TRP A 1 102 ? -2.576 -1.153 -3.050 1.00 93.31 102 TRP A C 1
ATOM 843 O O . TRP A 1 102 ? -3.046 -1.900 -2.189 1.00 93.31 102 TRP A O 1
ATOM 853 N N . LYS A 1 103 ? -2.546 -1.477 -4.349 1.00 93.12 103 LYS A N 1
ATOM 854 C CA . LYS A 1 103 ? -3.022 -2.766 -4.870 1.00 93.12 103 LYS A CA 1
ATOM 855 C C . LYS A 1 103 ? -2.178 -3.930 -4.356 1.00 93.12 103 LYS A C 1
ATOM 857 O O . LYS A 1 103 ? -2.742 -4.933 -3.923 1.00 93.12 103 LYS A O 1
ATOM 862 N N . MET A 1 104 ? -0.856 -3.775 -4.357 1.00 93.88 104 MET A N 1
ATOM 863 C CA . MET A 1 104 ? 0.087 -4.791 -3.893 1.00 93.88 104 MET A CA 1
ATOM 864 C C . MET A 1 104 ? 0.025 -4.976 -2.374 1.00 93.88 104 MET A C 1
ATOM 866 O O . MET A 1 104 ? -0.037 -6.103 -1.897 1.00 93.88 104 MET A O 1
ATOM 870 N N . LEU A 1 105 ? -0.068 -3.887 -1.608 1.00 95.19 105 LEU A N 1
ATOM 871 C CA . LEU A 1 105 ? -0.240 -3.915 -0.155 1.00 95.19 105 LEU A CA 1
ATOM 872 C C . LEU A 1 105 ? -1.528 -4.658 0.219 1.00 95.19 105 LEU A C 1
ATOM 874 O O . LEU A 1 105 ? -1.534 -5.480 1.139 1.00 95.19 105 LEU A O 1
ATOM 878 N N . LYS A 1 106 ? -2.610 -4.404 -0.529 1.00 95.06 106 LYS A N 1
ATOM 879 C CA . LYS A 1 106 ? -3.894 -5.075 -0.333 1.00 95.06 106 LYS A CA 1
ATOM 880 C C . LYS A 1 106 ? -3.862 -6.535 -0.763 1.00 95.06 106 LYS A C 1
ATOM 882 O O . LYS A 1 106 ? -4.420 -7.345 -0.046 1.00 95.06 106 LYS A O 1
ATOM 887 N N . ASN A 1 107 ? -3.252 -6.905 -1.883 1.00 94.12 107 ASN A N 1
ATOM 888 C CA . ASN A 1 107 ? -3.296 -8.278 -2.397 1.00 94.12 107 ASN A CA 1
ATOM 889 C C . ASN A 1 107 ? -1.927 -8.722 -2.928 1.00 94.12 107 ASN A C 1
ATOM 891 O O . ASN A 1 107 ? -1.780 -8.871 -4.142 1.00 94.12 107 ASN A O 1
ATOM 895 N N . PRO A 1 108 ? -0.933 -8.972 -2.057 1.00 94.19 108 PRO A N 1
ATOM 896 C CA . PRO A 1 108 ? 0.427 -9.282 -2.502 1.00 94.19 108 PRO A CA 1
ATOM 897 C C . PRO A 1 108 ? 0.487 -10.558 -3.353 1.00 94.19 108 PRO A C 1
ATOM 899 O O . PRO A 1 108 ? 1.233 -10.618 -4.321 1.00 94.19 108 PRO A O 1
ATOM 902 N N . ASN A 1 109 ? -0.385 -11.535 -3.083 1.00 93.88 109 ASN A N 1
ATOM 903 C CA . ASN A 1 109 ? -0.458 -12.786 -3.845 1.00 93.88 109 ASN A CA 1
ATOM 904 C C . ASN A 1 109 ? -0.771 -12.584 -5.337 1.00 93.88 109 ASN A C 1
ATOM 906 O O . ASN A 1 109 ? -0.311 -13.367 -6.162 1.00 93.88 109 ASN A O 1
ATOM 910 N N . ASN A 1 110 ? -1.508 -11.527 -5.701 1.00 94.88 110 ASN A N 1
ATOM 911 C CA . ASN A 1 110 ? -1.790 -11.215 -7.108 1.00 94.88 110 ASN A CA 1
ATOM 912 C C . ASN A 1 110 ? -0.545 -10.723 -7.865 1.00 94.88 110 ASN A C 1
ATOM 914 O O . ASN A 1 110 ? -0.576 -10.637 -9.087 1.00 94.88 110 ASN A O 1
ATOM 918 N N . TYR A 1 111 ? 0.526 -10.402 -7.137 1.00 93.19 111 TYR A N 1
ATOM 919 C CA . TYR A 1 111 ? 1.795 -9.890 -7.641 1.00 93.19 111 TYR A CA 1
ATOM 920 C C . TYR A 1 111 ? 2.964 -10.805 -7.243 1.00 93.19 111 TYR A C 1
ATOM 922 O O . TYR A 1 111 ? 4.108 -10.371 -7.249 1.00 93.19 111 TYR A O 1
ATOM 930 N N . ALA A 1 112 ? 2.699 -12.062 -6.863 1.00 92.81 112 ALA A N 1
ATOM 931 C CA . ALA A 1 112 ? 3.707 -12.946 -6.273 1.00 92.81 112 ALA A CA 1
ATOM 932 C C . ALA A 1 112 ? 4.938 -13.148 -7.173 1.00 92.81 112 ALA A C 1
ATOM 934 O O . ALA A 1 112 ? 6.060 -13.047 -6.688 1.00 92.81 112 ALA A O 1
ATOM 935 N N . GLU A 1 113 ? 4.732 -13.373 -8.474 1.00 90.75 113 GLU A N 1
ATOM 936 C CA . GLU A 1 113 ? 5.818 -13.511 -9.454 1.00 90.75 113 GLU A CA 1
ATOM 937 C C . GLU A 1 113 ? 6.677 -12.238 -9.509 1.00 90.75 113 GLU A C 1
ATOM 939 O O . GLU A 1 113 ? 7.894 -12.286 -9.339 1.00 90.75 113 GLU A O 1
ATOM 944 N N . GLU A 1 114 ? 6.025 -11.084 -9.640 1.00 89.75 114 GLU A N 1
ATOM 945 C CA . GLU A 1 114 ? 6.670 -9.774 -9.694 1.00 89.75 114 GLU A CA 1
ATOM 946 C C . GLU A 1 114 ? 7.443 -9.441 -8.414 1.00 89.75 114 GLU A C 1
ATOM 948 O O . GLU A 1 114 ? 8.547 -8.914 -8.487 1.00 89.75 114 GLU A O 1
ATOM 953 N N . ILE A 1 115 ? 6.881 -9.754 -7.246 1.00 91.56 115 ILE A N 1
ATOM 954 C CA . ILE A 1 115 ? 7.534 -9.545 -5.953 1.00 91.56 115 ILE A CA 1
ATOM 955 C C . ILE A 1 115 ? 8.749 -10.470 -5.835 1.00 91.56 115 ILE A C 1
ATOM 957 O O . ILE A 1 115 ? 9.831 -10.010 -5.480 1.00 91.56 115 ILE A O 1
ATOM 961 N N . SER A 1 116 ? 8.591 -11.754 -6.178 1.00 90.62 116 SER A N 1
ATOM 962 C CA . SER A 1 116 ? 9.647 -12.767 -6.054 1.00 90.62 116 SER A CA 1
ATOM 963 C C . SER A 1 116 ? 10.878 -12.483 -6.914 1.00 90.62 116 SER A C 1
ATOM 965 O O . SER A 1 116 ? 11.975 -12.884 -6.544 1.00 90.62 116 SER A O 1
ATOM 967 N N . PHE A 1 117 ? 10.723 -11.727 -8.006 1.00 89.19 117 PHE A N 1
ATOM 968 C CA . PHE A 1 117 ? 11.842 -11.268 -8.830 1.00 89.19 117 PHE A CA 1
ATOM 969 C C . PHE A 1 117 ? 12.876 -10.445 -8.039 1.00 89.19 117 PHE A C 1
ATOM 971 O O . PHE A 1 117 ? 14.048 -10.422 -8.404 1.00 89.19 117 PHE A O 1
ATOM 978 N N . TYR A 1 118 ? 12.457 -9.779 -6.958 1.00 88.81 118 TYR A N 1
ATOM 979 C CA . TYR A 1 118 ? 13.317 -8.940 -6.115 1.00 88.81 118 TYR A CA 1
ATOM 980 C C . TYR A 1 118 ? 13.809 -9.644 -4.846 1.00 88.81 118 TYR A C 1
ATOM 982 O O . TYR A 1 118 ? 14.326 -8.976 -3.947 1.00 88.81 118 TYR A O 1
ATOM 990 N N . ALA A 1 119 ? 13.628 -10.962 -4.746 1.00 89.38 119 ALA A N 1
ATOM 991 C CA . ALA A 1 119 ? 14.198 -11.744 -3.659 1.00 89.38 119 ALA A CA 1
ATOM 992 C C . ALA A 1 119 ? 15.731 -11.751 -3.747 1.00 89.38 119 ALA A C 1
ATOM 994 O O . ALA A 1 119 ? 16.301 -11.836 -4.836 1.00 89.38 119 ALA A O 1
ATOM 995 N N . LEU A 1 120 ? 16.396 -11.651 -2.596 1.00 88.19 120 LEU A N 1
ATOM 996 C CA . LEU A 1 120 ? 17.856 -11.723 -2.506 1.00 88.19 120 LEU A CA 1
ATOM 997 C C . LEU A 1 120 ? 18.275 -13.087 -1.948 1.00 88.19 120 LEU A C 1
ATOM 999 O O . LEU A 1 120 ? 17.913 -13.425 -0.825 1.00 88.19 120 LEU A O 1
ATOM 1003 N N . ASP A 1 121 ? 19.070 -13.841 -2.713 1.00 84.25 121 ASP A N 1
ATOM 1004 C CA . ASP A 1 121 ? 19.510 -15.193 -2.330 1.00 84.25 121 ASP A CA 1
ATOM 1005 C C . ASP A 1 121 ? 20.396 -15.201 -1.064 1.00 84.25 121 ASP A C 1
ATOM 1007 O O . ASP A 1 121 ? 20.278 -16.097 -0.231 1.00 84.25 121 ASP A O 1
ATOM 1011 N N . ASP A 1 122 ? 21.231 -14.170 -0.880 1.00 86.44 122 ASP A N 1
ATOM 1012 C CA . ASP A 1 122 ? 22.210 -14.057 0.216 1.00 86.44 122 ASP A CA 1
ATOM 1013 C C . ASP A 1 122 ? 21.884 -12.892 1.175 1.00 86.44 122 ASP A C 1
ATOM 1015 O O . ASP A 1 122 ? 22.731 -12.042 1.474 1.00 86.44 122 ASP A O 1
ATOM 1019 N N . LEU A 1 123 ? 20.631 -12.798 1.636 1.00 86.50 123 LEU A N 1
ATOM 1020 C CA . LEU A 1 123 ? 20.198 -11.721 2.533 1.00 86.50 123 LEU A CA 1
ATOM 1021 C C . LEU A 1 123 ? 20.897 -11.823 3.910 1.00 86.50 123 LEU A C 1
ATOM 1023 O O . LEU A 1 123 ? 20.744 -12.840 4.593 1.00 86.50 123 LEU A O 1
ATOM 1027 N N . PRO A 1 124 ? 21.643 -10.792 4.362 1.00 85.00 124 PRO A N 1
ATOM 1028 C CA . PRO A 1 124 ? 22.307 -10.842 5.660 1.00 85.00 124 PRO A CA 1
ATOM 1029 C C . PRO A 1 124 ? 21.303 -10.921 6.815 1.00 85.00 124 PRO A C 1
ATOM 1031 O O . PRO A 1 124 ? 20.203 -10.370 6.748 1.00 85.00 124 PRO A O 1
ATOM 1034 N N . GLU A 1 125 ? 21.703 -11.564 7.911 1.00 77.31 125 GLU A N 1
ATOM 1035 C CA . GLU A 1 125 ? 20.853 -11.709 9.094 1.00 77.31 125 GLU A CA 1
ATOM 1036 C C . GLU A 1 125 ? 20.414 -10.336 9.638 1.00 77.31 125 GLU A C 1
ATOM 1038 O O . GLU A 1 125 ? 21.223 -9.419 9.799 1.00 77.31 125 GLU A O 1
ATOM 1043 N N . GLY A 1 126 ? 19.112 -10.188 9.894 1.00 76.56 126 GLY A N 1
ATOM 1044 C CA . GLY A 1 126 ? 18.504 -8.937 10.358 1.00 76.56 126 GLY A CA 1
ATOM 1045 C C . GLY A 1 126 ? 18.112 -7.949 9.253 1.00 76.56 126 GLY A C 1
ATOM 1046 O O . GLY A 1 126 ? 17.511 -6.921 9.566 1.00 76.56 126 GLY A O 1
ATOM 1047 N N . TYR A 1 127 ? 18.397 -8.245 7.982 1.00 82.50 127 TYR A N 1
ATOM 1048 C CA . TYR A 1 127 ? 17.904 -7.464 6.847 1.00 82.50 127 TYR A CA 1
ATOM 1049 C C . TYR A 1 127 ? 16.613 -8.064 6.288 1.00 82.50 127 TYR A C 1
ATOM 1051 O O . TYR A 1 127 ? 16.330 -9.248 6.448 1.00 82.50 127 TYR A O 1
ATOM 1059 N N . ILE A 1 128 ? 15.818 -7.215 5.640 1.00 86.62 128 ILE A N 1
ATOM 1060 C CA . ILE A 1 128 ? 14.568 -7.576 4.971 1.00 86.62 128 ILE A CA 1
ATOM 1061 C C . ILE A 1 128 ? 14.654 -7.050 3.537 1.00 86.62 128 ILE A C 1
ATOM 1063 O O . ILE A 1 128 ? 14.965 -5.877 3.324 1.00 86.62 128 ILE A O 1
ATOM 1067 N N . ASP A 1 129 ? 14.398 -7.921 2.566 1.00 91.12 129 ASP A N 1
ATOM 1068 C CA . ASP A 1 129 ? 14.318 -7.584 1.146 1.00 91.12 129 ASP A CA 1
ATOM 1069 C C . ASP A 1 129 ? 12.913 -7.091 0.754 1.00 91.12 129 ASP A C 1
ATOM 1071 O O . ASP A 1 129 ? 12.000 -7.031 1.579 1.00 91.12 129 ASP A O 1
ATOM 1075 N N . ILE A 1 130 ? 12.722 -6.710 -0.513 1.00 92.44 130 ILE A N 1
ATOM 1076 C CA . ILE A 1 130 ? 11.432 -6.201 -1.006 1.00 92.44 130 ILE A CA 1
ATOM 1077 C C . ILE A 1 130 ? 10.278 -7.184 -0.723 1.00 92.44 130 ILE A C 1
ATOM 1079 O O . ILE A 1 130 ? 9.277 -6.739 -0.150 1.00 92.44 130 ILE A O 1
ATOM 1083 N N . PRO A 1 131 ? 10.381 -8.489 -1.052 1.00 93.56 131 PRO A N 1
ATOM 1084 C CA . PRO A 1 131 ? 9.372 -9.474 -0.667 1.00 93.56 131 PRO A CA 1
ATOM 1085 C C . PRO A 1 131 ? 9.011 -9.442 0.815 1.00 93.56 131 PRO A C 1
ATOM 1087 O O . PRO A 1 131 ? 7.827 -9.360 1.157 1.00 93.56 131 PRO A O 1
ATOM 1090 N N . GLY A 1 132 ? 10.011 -9.443 1.698 1.00 92.50 132 GLY A N 1
ATOM 1091 C CA . GLY A 1 132 ? 9.780 -9.383 3.134 1.00 92.50 132 GLY A CA 1
ATOM 1092 C C . GLY A 1 132 ? 9.102 -8.080 3.567 1.00 92.50 132 GLY A C 1
ATOM 1093 O O . GLY A 1 132 ? 8.152 -8.125 4.350 1.00 92.50 132 GLY A O 1
ATOM 1094 N N . MET A 1 133 ? 9.496 -6.925 3.012 1.00 94.50 133 MET A N 1
ATOM 1095 C CA . MET A 1 133 ? 8.849 -5.636 3.313 1.00 94.50 133 MET A CA 1
ATOM 1096 C C . MET A 1 133 ? 7.371 -5.647 2.919 1.00 94.50 133 MET A C 1
ATOM 1098 O O . MET A 1 133 ? 6.525 -5.154 3.670 1.00 94.50 133 MET A O 1
ATOM 1102 N N . VAL A 1 134 ? 7.052 -6.213 1.750 1.00 95.25 134 VAL A N 1
ATOM 1103 C CA . VAL A 1 134 ? 5.673 -6.330 1.264 1.00 95.25 134 VAL A CA 1
ATOM 1104 C C . VAL A 1 134 ? 4.847 -7.192 2.212 1.00 95.25 134 VAL A C 1
ATOM 1106 O O . VAL A 1 134 ? 3.769 -6.761 2.622 1.00 95.25 134 VAL A O 1
ATOM 1109 N N . VAL A 1 135 ? 5.354 -8.366 2.600 1.00 94.06 135 VAL A N 1
ATOM 1110 C CA . VAL A 1 135 ? 4.666 -9.278 3.530 1.00 94.06 135 VAL A CA 1
ATOM 1111 C C . VAL A 1 135 ? 4.425 -8.596 4.874 1.00 94.06 135 VAL A C 1
ATOM 1113 O O . VAL A 1 135 ? 3.273 -8.475 5.292 1.00 94.06 135 VAL A O 1
ATOM 1116 N N . VAL A 1 136 ? 5.477 -8.063 5.500 1.00 93.12 136 VAL A N 1
ATOM 1117 C CA . VAL A 1 136 ? 5.399 -7.423 6.822 1.00 93.12 136 VAL A CA 1
ATOM 1118 C C . VAL A 1 136 ? 4.382 -6.285 6.824 1.00 93.12 136 VAL A C 1
ATOM 1120 O O . VAL A 1 136 ? 3.487 -6.246 7.668 1.00 93.12 136 VAL A O 1
ATOM 1123 N N . LEU A 1 137 ? 4.464 -5.359 5.865 1.00 95.25 137 LEU A N 1
ATOM 1124 C CA . LEU A 1 137 ? 3.544 -4.220 5.821 1.00 95.25 137 LEU A CA 1
ATOM 1125 C C . LEU A 1 137 ? 2.104 -4.657 5.514 1.00 95.25 137 LEU A C 1
ATOM 1127 O O . LEU A 1 137 ? 1.160 -4.110 6.091 1.00 95.25 137 LEU A O 1
ATOM 1131 N N . SER A 1 138 ? 1.920 -5.661 4.653 1.00 95.62 138 SER A N 1
ATOM 1132 C CA . SER A 1 138 ? 0.602 -6.220 4.334 1.00 95.62 138 SER A CA 1
ATOM 1133 C C . SER A 1 138 ? -0.060 -6.858 5.563 1.00 95.62 138 SER A C 1
ATOM 1135 O O . SER A 1 138 ? -1.259 -6.664 5.800 1.00 95.62 138 SER A O 1
ATOM 1137 N N . GLU A 1 139 ? 0.708 -7.572 6.383 1.00 94.44 139 GLU A N 1
ATOM 1138 C CA . GLU A 1 139 ? 0.238 -8.171 7.635 1.00 94.44 139 GLU A CA 1
ATOM 1139 C C . GLU A 1 139 ? -0.081 -7.110 8.692 1.00 94.44 139 GLU A C 1
ATOM 1141 O O . GLU A 1 139 ? -1.163 -7.131 9.286 1.00 94.44 139 GLU A O 1
ATOM 1146 N N . LEU A 1 140 ? 0.805 -6.128 8.878 1.00 94.12 140 LEU A N 1
ATOM 1147 C CA . LEU A 1 140 ? 0.616 -5.061 9.863 1.00 94.12 140 LEU A CA 1
ATOM 1148 C C . LEU A 1 140 ? -0.665 -4.256 9.607 1.00 94.12 140 LEU A C 1
ATOM 1150 O O . LEU A 1 140 ? -1.404 -3.970 10.547 1.00 94.12 140 LEU A O 1
ATOM 1154 N N . VAL A 1 141 ? -0.991 -3.942 8.349 1.00 95.69 141 VAL A N 1
ATOM 1155 C CA . VAL A 1 141 ? -2.229 -3.212 7.999 1.00 95.69 141 VAL A CA 1
ATOM 1156 C C . VAL A 1 141 ? -3.498 -4.025 8.299 1.00 95.69 141 VAL A C 1
ATOM 1158 O O . VAL A 1 141 ? -4.567 -3.460 8.548 1.00 95.69 141 VAL A O 1
ATOM 1161 N N . ARG A 1 142 ? -3.408 -5.358 8.326 1.00 95.38 142 ARG A N 1
ATOM 1162 C CA . ARG A 1 142 ? -4.528 -6.243 8.700 1.00 95.38 142 ARG A CA 1
ATOM 1163 C C . ARG A 1 142 ? -4.665 -6.435 10.203 1.00 95.38 142 ARG A C 1
ATOM 1165 O O . ARG A 1 142 ? -5.724 -6.864 10.661 1.00 95.38 142 ARG A O 1
ATOM 1172 N N . HIS A 1 143 ? -3.629 -6.113 10.966 1.00 94.38 143 HIS A N 1
ATOM 1173 C CA . HIS A 1 143 ? -3.625 -6.295 12.406 1.00 94.38 143 HIS A CA 1
ATOM 1174 C C . HIS A 1 143 ? -4.617 -5.351 13.103 1.00 94.38 143 HIS A C 1
ATOM 1176 O O . HIS A 1 143 ? -4.794 -4.194 12.722 1.00 94.38 143 HIS A O 1
ATOM 1182 N N . GLU A 1 144 ? -5.256 -5.810 14.181 1.00 93.81 144 GLU A N 1
ATOM 1183 C CA . GLU A 1 144 ? -6.268 -5.029 14.909 1.00 93.81 144 GLU A CA 1
ATOM 1184 C C . GLU A 1 144 ? -5.751 -3.679 15.429 1.00 93.81 144 GLU A C 1
ATOM 1186 O O . GLU A 1 144 ? -6.472 -2.680 15.403 1.00 93.81 144 GLU A O 1
ATOM 1191 N N . ASN A 1 145 ? -4.487 -3.632 15.851 1.00 92.62 145 ASN A N 1
ATOM 1192 C CA . ASN A 1 145 ? -3.862 -2.419 16.373 1.00 92.62 145 ASN A CA 1
ATOM 1193 C C . ASN A 1 145 ? -3.692 -1.333 15.306 1.00 92.62 145 ASN A C 1
ATOM 1195 O O . ASN A 1 145 ? -3.786 -0.158 15.653 1.00 92.62 145 ASN A O 1
ATOM 1199 N N . PHE A 1 146 ? -3.548 -1.690 14.024 1.00 95.31 146 PHE A N 1
ATOM 1200 C CA . PHE A 1 146 ? -3.561 -0.713 12.934 1.00 95.31 146 PHE A CA 1
ATOM 1201 C C . PHE A 1 146 ? -4.899 0.030 12.882 1.00 95.31 146 PHE A C 1
ATOM 1203 O O . PHE A 1 146 ? -4.946 1.259 12.855 1.00 95.31 146 PHE A O 1
ATOM 1210 N N . TRP A 1 147 ? -6.007 -0.710 12.947 1.00 95.75 147 TRP A N 1
ATOM 1211 C CA . TRP A 1 147 ? -7.352 -0.136 12.898 1.00 95.75 147 TRP A CA 1
ATOM 1212 C C . TRP A 1 147 ? -7.698 0.652 14.162 1.00 95.75 147 TRP A C 1
ATOM 1214 O O . TRP A 1 147 ? -8.341 1.699 14.068 1.00 95.75 147 TRP A O 1
ATOM 1224 N N . LYS A 1 148 ? -7.231 0.206 15.336 1.00 93.44 148 LYS A N 1
ATOM 1225 C CA . LYS A 1 148 ? -7.328 0.986 16.581 1.00 93.44 148 LYS A CA 1
ATOM 1226 C C . LYS A 1 148 ? -6.561 2.309 16.453 1.00 93.44 148 LYS A C 1
ATOM 1228 O O . LYS A 1 148 ? -7.144 3.361 16.707 1.00 93.44 148 LYS A O 1
ATOM 1233 N N . ALA A 1 149 ? -5.315 2.268 15.976 1.00 93.12 149 ALA A N 1
ATOM 1234 C CA . ALA A 1 149 ? -4.489 3.455 15.759 1.00 93.12 149 ALA A CA 1
ATOM 1235 C C . ALA A 1 149 ? -5.128 4.433 14.762 1.00 93.12 149 ALA A C 1
ATOM 1237 O O . ALA A 1 149 ? -5.256 5.620 15.059 1.00 93.12 149 ALA A O 1
ATOM 1238 N N . LEU A 1 150 ? -5.618 3.933 13.623 1.00 95.19 150 LEU A N 1
ATOM 1239 C CA . LEU A 1 150 ? -6.308 4.736 12.611 1.00 95.19 150 LEU A CA 1
ATOM 1240 C C . LEU A 1 150 ? -7.556 5.425 13.181 1.00 95.19 150 LEU A C 1
ATOM 1242 O O . LEU A 1 150 ? -7.790 6.607 12.922 1.00 95.19 150 LEU A O 1
ATOM 1246 N N . LYS A 1 151 ? -8.343 4.702 13.987 1.00 93.81 151 LYS A N 1
ATOM 1247 C CA . LYS A 1 151 ? -9.544 5.232 14.644 1.00 93.81 151 LYS A CA 1
ATOM 1248 C C . LYS A 1 151 ? -9.210 6.358 15.619 1.00 93.81 151 LYS A C 1
ATOM 1250 O O . LYS A 1 151 ? -9.849 7.408 15.577 1.00 93.81 151 LYS A O 1
ATOM 1255 N N . GLU A 1 152 ? -8.233 6.152 16.497 1.00 91.62 152 GLU A N 1
ATOM 1256 C CA . GLU A 1 152 ? -7.853 7.162 17.489 1.00 91.62 152 GLU A CA 1
ATOM 1257 C C . GLU A 1 152 ? -7.212 8.389 16.834 1.00 91.62 152 GLU A C 1
ATOM 1259 O O . GLU A 1 152 ? -7.508 9.519 17.222 1.00 91.62 152 GLU A O 1
ATOM 1264 N N . LEU A 1 153 ? -6.425 8.194 15.774 1.00 90.94 153 LEU A N 1
ATOM 1265 C CA . LEU A 1 153 ? -5.869 9.290 14.986 1.00 90.94 153 LEU A CA 1
ATOM 1266 C C . LEU A 1 153 ? -6.981 10.109 14.309 1.00 90.94 153 LEU A C 1
ATOM 1268 O O . LEU A 1 153 ? -6.971 11.339 14.383 1.00 90.94 153 LEU A O 1
ATOM 1272 N N . TYR A 1 154 ? -7.996 9.449 13.740 1.00 92.50 154 TYR A N 1
ATOM 1273 C CA . TYR A 1 154 ? -9.176 10.130 13.198 1.00 92.50 154 TYR A CA 1
ATOM 1274 C C . TYR A 1 154 ? -9.926 10.929 14.275 1.00 92.50 154 TYR A C 1
ATOM 1276 O O . TYR A 1 154 ? -10.204 12.106 14.062 1.00 92.50 154 TYR A O 1
ATOM 1284 N N . LYS A 1 155 ? -10.195 10.348 15.454 1.00 90.75 155 LYS A N 1
ATOM 1285 C CA . LYS A 1 155 ? -10.846 11.062 16.576 1.00 90.75 155 LYS A CA 1
ATOM 1286 C C . LYS A 1 155 ? -10.066 12.289 17.028 1.00 90.75 155 LYS A C 1
ATOM 1288 O O . LYS A 1 155 ? -10.664 13.310 17.354 1.00 90.75 155 LYS A O 1
ATOM 1293 N N . LYS A 1 156 ? -8.741 12.162 17.094 1.00 88.62 156 LYS A N 1
ATOM 1294 C CA . LYS A 1 156 ? -7.854 13.205 17.605 1.00 88.62 156 LYS A CA 1
ATOM 1295 C C . LYS A 1 156 ? -7.818 14.421 16.688 1.00 88.62 156 LYS A C 1
ATOM 1297 O O . LYS A 1 156 ? -7.804 15.544 17.183 1.00 88.62 156 LYS A O 1
ATOM 1302 N N . TYR A 1 157 ? -7.784 14.202 15.375 1.00 87.25 157 TYR A N 1
ATOM 1303 C CA . TYR A 1 157 ? -7.522 15.278 14.419 1.00 87.25 157 TYR A CA 1
ATOM 1304 C C . TYR A 1 157 ? -8.716 15.678 13.549 1.00 87.25 157 TYR A C 1
ATOM 1306 O O . TYR A 1 157 ? -8.699 16.766 12.980 1.00 87.25 157 TYR A O 1
ATOM 1314 N N . VAL A 1 158 ? -9.760 14.852 13.441 1.00 86.75 158 VAL A N 1
ATOM 1315 C CA . VAL A 1 158 ? -10.978 15.194 12.695 1.00 86.75 158 VAL A CA 1
ATOM 1316 C C . VAL A 1 158 ? -12.080 15.547 13.681 1.00 86.75 158 VAL A C 1
ATOM 1318 O O . VAL A 1 158 ? -12.715 14.685 14.287 1.00 86.75 158 VAL A O 1
ATOM 1321 N N . THR A 1 159 ? -12.326 16.846 13.824 1.00 81.00 159 THR A N 1
ATOM 1322 C CA . THR A 1 159 ? -13.368 17.381 14.708 1.00 81.00 159 THR A CA 1
ATOM 1323 C C . THR A 1 159 ? -14.432 18.121 13.903 1.00 81.00 159 THR A C 1
ATOM 1325 O O . THR A 1 159 ? -14.219 18.478 12.746 1.00 81.00 159 THR A O 1
ATOM 1328 N N . LYS A 1 160 ? -15.594 18.391 14.516 1.00 75.44 160 LYS A N 1
ATOM 1329 C CA . LYS A 1 160 ? -16.657 19.186 13.871 1.00 75.44 160 LYS A CA 1
ATOM 1330 C C . LYS A 1 160 ? -16.194 20.598 13.494 1.00 75.44 160 LYS A C 1
ATOM 1332 O O . LYS A 1 160 ? -16.708 21.162 12.538 1.00 75.44 160 LYS A O 1
ATOM 1337 N N . THR A 1 161 ? -15.253 21.160 14.250 1.00 75.06 161 THR A N 1
ATOM 1338 C CA . THR A 1 161 ? -14.749 22.528 14.075 1.00 75.06 161 THR A CA 1
ATOM 1339 C C . THR A 1 161 ? -13.472 22.600 13.237 1.00 75.06 161 THR A C 1
ATOM 1341 O O . THR A 1 161 ? -13.156 23.668 12.726 1.00 75.06 161 THR A O 1
ATOM 1344 N N . ALA A 1 162 ? -12.761 21.484 13.062 1.00 77.44 162 ALA A N 1
ATOM 1345 C CA . ALA A 1 162 ? -11.584 21.365 12.208 1.00 77.44 162 ALA A CA 1
ATOM 1346 C C . ALA A 1 162 ? -11.588 19.994 11.505 1.00 77.44 162 ALA A C 1
ATOM 1348 O O . ALA A 1 162 ? -10.984 19.035 11.999 1.00 77.44 162 ALA A O 1
ATOM 1349 N N . PRO A 1 163 ? -12.315 19.858 10.381 1.00 78.81 163 PRO A N 1
ATOM 1350 C CA . PRO A 1 163 ? -12.323 18.626 9.615 1.00 78.81 163 PRO A CA 1
ATOM 1351 C C . PRO A 1 163 ? -11.057 18.562 8.759 1.00 78.81 163 PRO A C 1
ATOM 1353 O O . PRO A 1 163 ? -10.987 19.188 7.705 1.00 78.81 163 PRO A O 1
ATOM 1356 N N . TRP A 1 164 ? -10.053 17.800 9.196 1.00 89.19 164 TRP A N 1
ATOM 1357 C CA . TRP A 1 164 ? -8.895 17.509 8.352 1.00 89.19 164 TRP A CA 1
ATOM 1358 C C . TRP A 1 164 ? -9.324 16.612 7.181 1.00 89.19 164 TRP A C 1
ATOM 1360 O O . TRP A 1 164 ? -9.485 15.396 7.332 1.00 89.19 164 TRP A O 1
ATOM 1370 N N . VAL A 1 165 ? -9.592 17.232 6.030 1.00 89.19 165 VAL A N 1
ATOM 1371 C CA . VAL A 1 165 ? -10.235 16.593 4.871 1.00 89.19 165 VAL A CA 1
ATOM 1372 C C . VAL A 1 165 ? -9.381 15.455 4.321 1.00 89.19 165 VAL A C 1
ATOM 1374 O O . VAL A 1 165 ? -9.889 14.356 4.110 1.00 89.19 165 VAL A O 1
ATOM 1377 N N . GLU A 1 166 ? -8.077 15.672 4.178 1.00 91.31 166 GLU A N 1
ATOM 1378 C CA . GLU A 1 166 ? -7.137 14.698 3.623 1.00 91.31 166 GLU A CA 1
ATOM 1379 C C . GLU A 1 166 ? -7.085 13.430 4.477 1.00 91.31 166 GLU A C 1
ATOM 1381 O O . GLU A 1 166 ? -7.125 12.312 3.952 1.00 91.31 166 GLU A O 1
ATOM 1386 N N . LEU A 1 167 ? -7.053 13.596 5.803 1.00 92.19 167 LEU A N 1
ATOM 1387 C CA . LEU A 1 167 ? -7.087 12.480 6.740 1.00 92.19 1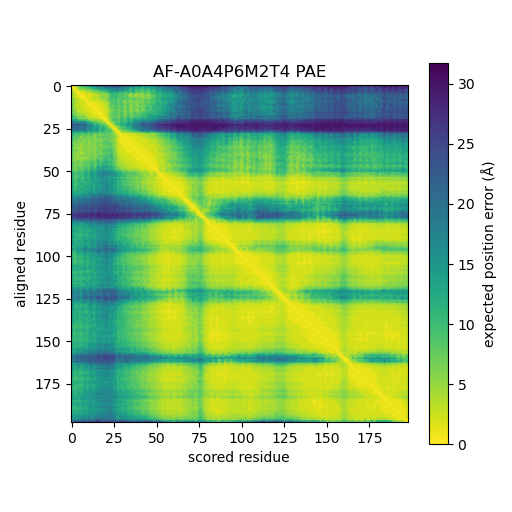67 LEU A CA 1
ATOM 1388 C C . LEU A 1 167 ? -8.426 11.740 6.662 1.00 92.19 167 LEU A C 1
ATOM 1390 O O . LEU A 1 167 ? -8.447 10.511 6.619 1.00 92.19 167 LEU A O 1
ATOM 1394 N N . LYS A 1 168 ? -9.549 12.464 6.592 1.00 93.00 168 LYS A N 1
ATOM 1395 C CA . LYS A 1 168 ? -10.877 11.853 6.425 1.00 93.00 168 LYS A CA 1
ATOM 1396 C C . LYS A 1 168 ? -10.957 11.018 5.146 1.00 93.00 168 LYS A C 1
ATOM 1398 O O . LYS A 1 168 ? -11.483 9.904 5.176 1.00 93.00 168 LYS A O 1
ATOM 1403 N N . ASP A 1 169 ? -10.417 11.519 4.042 1.00 93.12 169 ASP A N 1
ATOM 1404 C CA . ASP A 1 169 ? -10.413 10.817 2.759 1.00 93.12 169 ASP A CA 1
ATOM 1405 C C . ASP A 1 169 ? -9.486 9.601 2.765 1.00 93.12 169 ASP A C 1
ATOM 1407 O O . ASP A 1 169 ? -9.841 8.557 2.216 1.00 93.12 169 ASP A O 1
ATOM 1411 N N . PHE A 1 170 ? -8.330 9.690 3.424 1.00 95.00 170 PHE A N 1
ATOM 1412 C CA . PHE A 1 170 ? -7.458 8.536 3.650 1.00 95.00 170 PHE A CA 1
ATOM 1413 C C . PHE A 1 170 ? -8.146 7.447 4.479 1.00 95.00 170 PHE A C 1
ATOM 1415 O O . PHE A 1 170 ? -8.185 6.290 4.063 1.00 95.00 170 PHE A O 1
ATOM 1422 N N . VAL A 1 171 ? -8.765 7.808 5.604 1.00 95.88 171 VAL A N 1
ATOM 1423 C CA . VAL A 1 171 ? -9.487 6.855 6.460 1.00 95.88 171 VAL A CA 1
A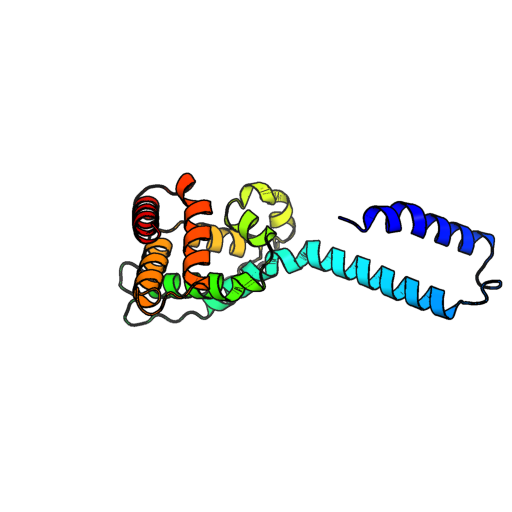TOM 1424 C C . VAL A 1 171 ? -10.643 6.206 5.691 1.00 95.88 171 VAL A C 1
ATOM 1426 O O . VAL A 1 171 ? -10.845 4.993 5.784 1.00 95.88 171 VAL A O 1
ATOM 1429 N N . ARG A 1 172 ? -11.373 6.979 4.872 1.00 95.31 172 ARG A N 1
ATOM 1430 C CA . ARG A 1 172 ? -12.436 6.452 4.001 1.00 95.31 172 ARG A CA 1
ATOM 1431 C C . ARG A 1 172 ? -11.892 5.464 2.969 1.00 95.31 172 ARG A C 1
ATOM 1433 O O . ARG A 1 172 ? -12.495 4.406 2.795 1.00 95.31 172 ARG A O 1
ATOM 1440 N N . GLN A 1 173 ? -10.778 5.792 2.313 1.00 94.56 173 GLN A N 1
ATOM 1441 C CA . GLN A 1 173 ? -10.106 4.911 1.355 1.00 94.56 173 GLN A CA 1
ATOM 1442 C C . GLN A 1 173 ? -9.711 3.588 2.019 1.00 94.56 173 GLN A C 1
ATOM 1444 O O . GLN A 1 173 ? -10.154 2.536 1.567 1.00 94.56 173 GLN A O 1
ATOM 1449 N N . MET A 1 174 ? -8.972 3.635 3.132 1.00 96.19 174 MET A N 1
ATOM 1450 C CA . MET A 1 174 ? -8.532 2.433 3.853 1.00 96.19 174 MET A CA 1
ATOM 1451 C C . MET A 1 174 ? -9.714 1.553 4.262 1.00 96.19 174 MET A C 1
ATOM 1453 O O . MET A 1 174 ? -9.722 0.351 4.006 1.00 96.19 174 MET A O 1
ATOM 1457 N N . LYS A 1 175 ? -10.758 2.150 4.843 1.00 95.75 175 LYS A N 1
ATOM 1458 C CA . LYS A 1 175 ? -11.974 1.425 5.225 1.00 95.75 175 LYS A CA 1
ATOM 1459 C C . LYS A 1 175 ? -12.636 0.754 4.019 1.00 95.75 175 LYS A C 1
ATOM 1461 O O . LYS A 1 175 ? -13.002 -0.412 4.108 1.00 95.75 175 LYS A O 1
ATOM 1466 N N . ASN A 1 176 ? -12.812 1.467 2.907 1.00 94.81 176 ASN A N 1
ATOM 1467 C CA . ASN A 1 176 ? -13.479 0.913 1.726 1.00 94.81 176 ASN A CA 1
ATOM 1468 C C . ASN A 1 176 ? -12.669 -0.228 1.099 1.00 94.81 176 ASN A C 1
ATOM 1470 O O . ASN A 1 176 ? -13.256 -1.210 0.656 1.00 94.81 176 ASN A O 1
ATOM 1474 N N . GLU A 1 177 ? -11.342 -0.115 1.103 1.00 94.12 177 GLU A N 1
ATOM 1475 C CA . GLU A 1 177 ? -10.460 -1.122 0.521 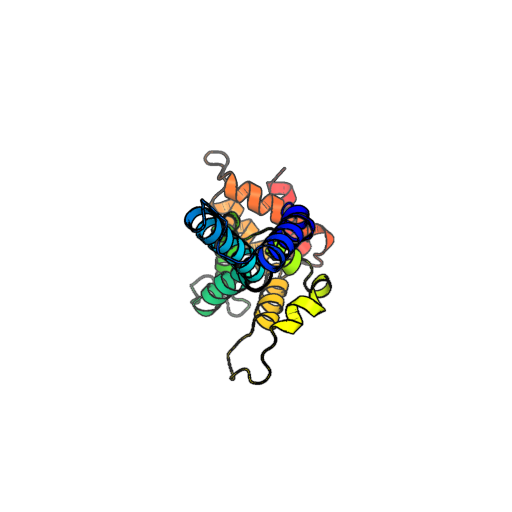1.00 94.12 177 GLU A CA 1
ATOM 1476 C C . GLU A 1 177 ? -10.401 -2.417 1.336 1.00 94.12 177 GLU A C 1
ATOM 1478 O O . GLU A 1 177 ? -10.339 -3.492 0.744 1.00 94.12 177 GLU A O 1
ATOM 1483 N N . TYR A 1 178 ? -10.439 -2.345 2.669 1.00 96.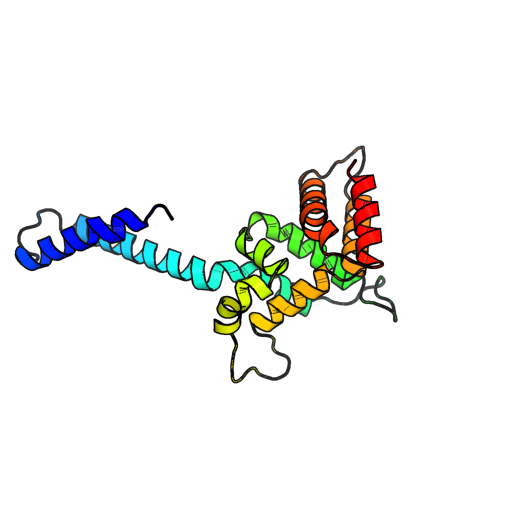00 178 TYR A N 1
ATOM 1484 C CA . TYR A 1 178 ? -10.140 -3.503 3.521 1.00 96.00 178 TYR A CA 1
ATOM 1485 C C . TYR A 1 178 ? -11.350 -4.110 4.241 1.00 96.00 178 TYR A C 1
ATOM 1487 O O . TYR A 1 178 ? -11.254 -5.235 4.719 1.00 96.00 178 TYR A O 1
ATOM 1495 N N . ILE A 1 179 ? -12.505 -3.438 4.332 1.00 94.25 179 ILE A N 1
ATOM 1496 C CA . ILE A 1 179 ? -13.640 -3.945 5.134 1.00 94.25 179 ILE A CA 1
ATOM 1497 C C . ILE A 1 179 ? -14.126 -5.350 4.718 1.00 94.25 179 ILE A C 1
ATOM 1499 O O . ILE A 1 179 ? -14.595 -6.115 5.570 1.00 94.25 179 ILE A O 1
ATOM 1503 N N . SER A 1 180 ? -14.012 -5.707 3.432 1.00 94.44 180 SER A N 1
ATOM 1504 C CA . SER A 1 180 ? -14.326 -7.054 2.933 1.00 94.44 180 SER A CA 1
ATOM 1505 C C . SER A 1 180 ? -13.318 -8.096 3.415 1.00 94.44 180 SER A C 1
ATOM 1507 O O . SER A 1 180 ? -13.735 -9.169 3.844 1.00 94.44 180 SER A O 1
ATOM 1509 N N . GLU A 1 181 ? -12.034 -7.740 3.427 1.00 92.62 181 GLU A N 1
ATOM 1510 C CA . GLU A 1 181 ? -10.897 -8.629 3.703 1.00 92.62 181 GLU A CA 1
ATOM 1511 C C . GLU A 1 181 ? -10.669 -8.888 5.195 1.00 92.62 181 GLU A C 1
ATOM 1513 O O . GLU A 1 181 ? -10.125 -9.918 5.585 1.00 92.62 181 GLU A O 1
ATOM 1518 N N . LEU A 1 182 ? -11.065 -7.950 6.057 1.00 95.31 182 LEU A N 1
ATOM 1519 C CA . LEU A 1 182 ? -10.814 -8.065 7.492 1.00 95.31 182 LEU A CA 1
ATOM 1520 C C . LEU A 1 182 ? -11.767 -9.048 8.172 1.00 95.31 182 LEU A C 1
ATOM 1522 O O . LEU A 1 182 ? -12.971 -9.094 7.890 1.00 95.31 182 LEU A O 1
ATOM 1526 N N . THR A 1 183 ? -11.247 -9.728 9.190 1.00 93.69 183 THR A N 1
ATOM 1527 C CA . THR A 1 183 ? -11.992 -10.596 10.108 1.00 93.69 183 THR A CA 1
ATOM 1528 C C . THR A 1 183 ? -11.710 -10.225 11.567 1.00 93.69 183 THR A C 1
ATOM 1530 O O . THR A 1 183 ? -10.832 -9.415 11.862 1.00 93.69 183 THR A O 1
ATOM 1533 N N . GLY A 1 184 ? -12.476 -10.796 12.501 1.00 95.56 184 GLY A N 1
ATOM 1534 C CA . GLY A 1 184 ? -12.227 -10.640 13.936 1.00 95.56 184 GLY A CA 1
ATOM 1535 C C . GLY A 1 184 ? -12.291 -9.190 14.429 1.00 95.56 184 GLY A C 1
ATOM 1536 O O . GLY A 1 184 ? -13.152 -8.410 14.016 1.00 95.56 184 GLY A O 1
ATOM 1537 N N . GLU A 1 185 ? -11.389 -8.844 15.345 1.00 94.69 185 GLU A N 1
ATOM 1538 C CA . GLU A 1 185 ? -11.363 -7.536 16.003 1.00 94.69 185 GLU A CA 1
ATOM 1539 C C . GLU A 1 185 ? -11.012 -6.396 15.039 1.00 94.69 185 GLU A C 1
ATOM 1541 O O . GLU A 1 185 ? -11.669 -5.356 15.058 1.00 94.69 185 GLU A O 1
ATOM 1546 N N . ALA A 1 186 ? -10.077 -6.614 14.110 1.00 95.31 186 ALA A N 1
ATOM 1547 C CA . ALA A 1 186 ? -9.740 -5.641 13.070 1.00 95.31 186 ALA A CA 1
ATOM 1548 C C . ALA A 1 186 ? -10.978 -5.201 12.266 1.00 95.31 186 ALA A C 1
ATOM 1550 O O . ALA A 1 186 ? -11.206 -4.004 12.060 1.00 95.31 186 ALA A O 1
ATOM 1551 N N . LYS A 1 187 ? -11.849 -6.153 11.891 1.00 97.06 187 LYS A N 1
ATOM 1552 C CA . LYS A 1 187 ? -13.105 -5.845 11.186 1.00 97.06 187 LYS A CA 1
ATOM 1553 C C . LYS A 1 187 ? -14.052 -5.002 12.041 1.00 97.06 187 LYS A C 1
ATOM 1555 O O . LYS A 1 187 ? -14.661 -4.066 11.525 1.00 97.06 187 LYS A O 1
ATOM 1560 N N . LYS A 1 188 ? -14.179 -5.295 13.341 1.00 96.69 188 LYS A N 1
ATOM 1561 C CA . LYS A 1 188 ? -15.035 -4.509 14.251 1.00 96.69 188 LYS A CA 1
ATOM 1562 C C . LYS A 1 188 ? -14.563 -3.059 14.345 1.00 96.69 188 LYS A C 1
ATOM 1564 O O . LYS A 1 188 ? -15.380 -2.152 14.200 1.00 96.69 188 LYS A O 1
ATOM 1569 N N . GLN A 1 189 ? -13.256 -2.844 14.498 1.00 95.25 189 GLN A N 1
ATOM 1570 C CA . GLN A 1 189 ? -12.657 -1.505 14.524 1.00 95.25 189 GLN A CA 1
ATOM 1571 C C . GLN A 1 189 ? -12.903 -0.751 13.205 1.00 95.25 189 GLN A C 1
ATOM 1573 O O . GLN A 1 189 ? -13.302 0.413 13.215 1.00 95.25 189 GLN A O 1
ATOM 1578 N N . CYS A 1 190 ? -12.767 -1.430 12.062 1.00 95.81 190 CYS A N 1
ATOM 1579 C CA . CYS A 1 190 ? -13.084 -0.871 10.744 1.00 95.81 190 CYS A CA 1
ATOM 1580 C C . CYS A 1 190 ? -14.571 -0.467 10.607 1.00 95.81 190 CYS A C 1
ATOM 1582 O O . CYS A 1 190 ? -14.892 0.598 10.071 1.00 95.81 190 CYS A O 1
ATOM 1584 N N . ILE A 1 191 ? -15.498 -1.271 11.143 1.00 95.44 191 ILE A N 1
ATOM 1585 C CA . ILE A 1 191 ? -16.938 -0.955 11.166 1.00 95.44 191 ILE A CA 1
ATOM 1586 C C . ILE A 1 191 ? -17.224 0.269 12.048 1.00 95.44 191 ILE A C 1
ATOM 1588 O O . ILE A 1 191 ? -18.031 1.118 11.665 1.00 95.44 191 ILE A O 1
ATOM 1592 N N . GLU A 1 192 ? -16.566 0.401 13.201 1.00 95.19 192 GLU A N 1
ATOM 1593 C CA . GLU A 1 192 ? -16.685 1.603 14.037 1.00 95.19 192 GLU A CA 1
ATOM 1594 C C . GLU A 1 192 ? -16.231 2.858 13.289 1.00 95.19 192 GLU A C 1
ATOM 1596 O O . GLU A 1 192 ? -16.964 3.847 13.264 1.00 95.19 192 GLU A O 1
ATOM 1601 N N . ILE A 1 193 ? -15.088 2.796 12.600 1.00 94.69 193 ILE A N 1
ATOM 1602 C CA . ILE A 1 193 ? -14.615 3.883 11.730 1.00 94.69 193 ILE A CA 1
ATOM 1603 C C . ILE A 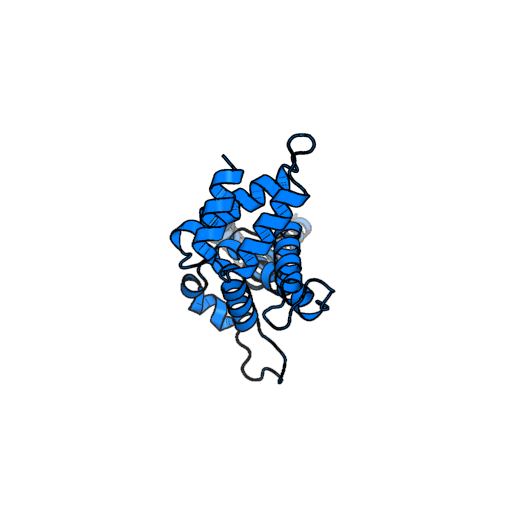1 193 ? -15.670 4.228 10.669 1.00 94.69 193 ILE A C 1
ATOM 1605 O O . ILE A 1 193 ? -15.957 5.402 10.444 1.00 94.69 193 ILE A O 1
ATOM 1609 N N . SER A 1 194 ? -16.308 3.230 10.047 1.00 93.19 194 SER A N 1
ATOM 1610 C CA . SER A 1 194 ? -17.376 3.472 9.065 1.00 93.19 194 SER A CA 1
ATOM 1611 C C . SER A 1 194 ? -18.538 4.284 9.640 1.00 93.19 194 SER A C 1
ATOM 1613 O O . SER A 1 194 ? -19.069 5.156 8.953 1.00 93.19 194 SER A O 1
ATOM 1615 N N . ARG A 1 195 ? -18.934 4.014 10.889 1.00 92.94 195 ARG A N 1
ATOM 1616 C CA . ARG A 1 195 ? -20.000 4.764 11.573 1.00 92.94 195 ARG A CA 1
ATOM 1617 C C . ARG A 1 195 ? -19.585 6.206 11.856 1.00 92.94 195 ARG A C 1
ATOM 1619 O O . ARG A 1 195 ? -20.422 7.090 11.791 1.00 92.94 195 ARG A O 1
ATOM 1626 N N . MET A 1 196 ? -18.303 6.441 12.133 1.00 90.25 196 MET A N 1
ATOM 1627 C CA . MET A 1 196 ? -17.750 7.779 12.380 1.00 90.25 196 MET A CA 1
ATOM 1628 C C . MET A 1 196 ? -17.579 8.635 11.116 1.00 90.25 196 MET A C 1
ATOM 1630 O O . MET A 1 196 ? -17.435 9.855 11.208 1.00 90.25 196 MET A O 1
ATOM 1634 N N . LEU A 1 197 ? -17.515 7.996 9.946 1.00 87.75 197 LEU A N 1
ATOM 1635 C CA . LEU A 1 197 ? -17.404 8.659 8.644 1.00 87.75 197 LEU A CA 1
ATOM 1636 C C . LEU A 1 197 ? -18.762 9.023 8.025 1.00 87.75 197 LEU A C 1
ATOM 1638 O O . LEU A 1 197 ? -18.769 9.800 7.065 1.00 87.75 197 LEU A O 1
ATOM 1642 N N . SER A 1 198 ? -19.844 8.415 8.528 1.00 74.31 198 SER A N 1
ATOM 1643 C CA . SER A 1 198 ? -21.234 8.643 8.105 1.00 74.31 198 SER A CA 1
ATOM 1644 C C . SER A 1 198 ? -21.747 9.969 8.658 1.00 74.31 198 SER A C 1
ATOM 1646 O O . SER A 1 198 ? -22.389 10.703 7.880 1.00 74.31 198 SER A O 1
#

pLDDT: mean 84.73, std 10.88, range [49.94, 97.06]

Mean predicted aligned error: 9.03 Å

Organism: NCBI:txid33035

Sequence (198 aa):
MRFYPYFAFDVPIMRNDVAHKGLVEAEDLESMAYDLILDLNTVSSMVRAESYDKFVGFIMTHEKMIYWNPNEKDTENGNYSMYEQLVLELFRNKGVIGEHFWKMLKNPNNYAEEISFYALDDLPEGYIDIPGMVVVLSELVRHENFWKALKELYKKYVTKTAPWVELKDFVRQMKNEYISELTGEAKKQCIEISRMLS

Nearest PDB structures (foldseek):
  6fel-assembly2_C  TM=3.473E-01  e=4.685E-01  Homo sapiens
  5nwk-assembly1_H  TM=3.470E-01  e=1.084E+00  Nicotiana tabacum
  6qzr-assembly1_A  TM=3.411E-01  e=9.350E-01  Homo sapiens
  6cbr-assembly2_B  TM=2.107E-01  e=3.544E+00  Escherichia coli K-12
  6cbr-assembly1_A  TM=2.173E-01  e=5.526E+00  Escherichia coli K-12